Protein AF-0000000080637220 (afdb_homodimer)

Foldseek 3Di:
DCPPPDPPPLVVVLVVVLVCDQVVVADAFDADDALVVVCVVVVHDSVSPVVNVVVCVVLQQWDADPPPHIHGHVCNNVSSVVVVVVCCVPPVVVVVVVVCVVVVHDPVNVVVVVVVVVVVVVVD/DCPPPDPPPLVVVLVVVLVCDQVVVADAFDADDALVVVCVVVVHDSVSPVVNVVVCVVLQQWDADPPPHIHGHVCNNVSSVVVVVVCCVPPVVVVVVVVCVVVVHDPVNVVVVVVVVVVVVVVD

pLDDT: mean 91.41, std 11.67, range [40.06, 98.75]

Radius of gyration: 22.2 Å; Cα contacts (8 Å, |Δi|>4): 231; chains: 2; bounding box: 42×64×51 Å

Secondary structure (DSSP, 8-state):
---S----HHHHHHHHHHHHHHHTSS-TT-B---HHHHHHHHT--HHHHHHHHHHHHHTTSEEEETTTEEEEPTTHHHHHHHHHHHHIIIIIHHHHHHHHHHHT--HHHHHHHHHHHHHHHHH-/---S----HHHHHHHHHHHHHHHTSS-TT-B---HHHHHHHHT--HHHHHHHHHHHHHTTSEEEETTTEEEEPTTHHHHHHHHHHHHIIIIIHHHHHHHHHHHT--HHHHHHHHHHHHHHHHH-

Solvent-accessible surface area (backbone atoms only — not comparable to full-atom values): 13537 Å² total; per-residue (Å²): 105,82,62,74,81,67,74,56,64,36,56,53,52,42,49,53,50,46,50,30,35,67,74,52,78,44,41,68,68,34,76,52,74,48,49,64,56,45,13,61,69,52,70,48,58,46,67,43,39,46,50,23,52,50,54,35,35,77,65,46,36,29,43,75,42,88,98,78,46,39,26,30,22,81,66,20,54,61,46,46,45,50,52,52,45,50,44,38,62,71,48,51,46,54,51,51,51,51,49,26,58,74,64,70,52,52,71,68,55,52,53,54,50,50,52,53,50,53,54,56,58,69,70,102,105,81,62,75,82,67,74,58,64,37,56,52,51,42,49,53,51,46,49,32,35,68,74,52,79,44,40,68,69,33,76,51,74,48,50,64,57,46,13,61,70,51,70,47,59,46,67,44,38,46,53,24,51,49,54,36,36,76,66,46,36,28,43,76,42,88,100,78,44,40,26,30,21,79,66,18,54,60,46,45,46,50,53,52,45,50,44,39,61,70,49,51,45,53,52,51,49,51,50,28,59,77,63,71,53,52,71,69,56,53,53,55,51,48,54,54,50,54,56,56,58,69,69,101

InterPro domains:
  IPR000524 Transcription regulator HTH, GntR [PF00392] (10-72)
  IPR000524 Transcription regulator HTH, GntR [PS50949] (7-75)
  IPR000524 Transcription regulator HTH, GntR [SM00345] (13-72)
  IPR000524 Transcription regulator HTH, GntR [cd07377] (8-73)
  IPR036388 Winged helix-like DNA-binding domain superfamily [G3DSA:1.10.10.10] (1-73)
  IPR036390 Winged helix DNA-binding domain superfamily [SSF46785] (2-76)

Organism: Winmispira thermophila (strain ATCC 700085 / DSM 6578 / Z-1203) (NCBI:txid869211)

Sequence (248 aa):
MEFKETRPIYLQIADHIFEKIVSGSFKEGERIPSVRDLAEEMEVNPNTVLKTYGYLERHGVIHKQRGTGFYVSEGAKEKVKELQRERFFKEVLPEVFLMMDTLGITADDLIHYYTTWKEESHETMEFKETRPIYLQIADHIFEKIVSGSFKEGERIPSVRDLAEEMEVNPNTVLKTYGYLERHGVIHKQRGTGFYVSEGAKEKVKELQRERFFKEVLPEVFLMMDTLGITADDLIHYYTTWKEESHET

Nearest PDB structures (foldseek):
  3tqn-assembly2_B  TM=7.851E-01  e=1.444E-09  Coxiella burnetii
  2ek5-assembly4_C  TM=7.566E-01  e=4.130E-09  Corynebacterium glutamicum ATCC 13032
  2ek5-assembly4_C-3  TM=7.566E-01  e=4.130E-09  Corynebacterium glutamicum ATCC 13032
  2du9-assembly1_A  TM=7.418E-01  e=1.752E-08  Corynebacterium glutamicum ATCC 13032
  2ek5-assembly1_B  TM=7.070E-01  e=4.990E-07  Corynebacterium glutamicum ATCC 13032

Structure (mmCIF, N/CA/C/O backbone):
data_AF-0000000080637220-model_v1
#
loop_
_entity.id
_entity.type
_entity.pdbx_description
1 polymer 'Transcriptional regulator, GntR family'
#
loop_
_atom_site.group_PDB
_atom_site.id
_atom_site.type_symbol
_atom_site.label_atom_id
_atom_site.label_alt_id
_atom_site.label_comp_id
_atom_site.label_asym_id
_atom_site.label_entity_id
_atom_site.label_seq_id
_atom_site.pdbx_PDB_ins_code
_atom_site.Cartn_x
_atom_site.Cartn_y
_atom_site.Cartn_z
_atom_site.occupancy
_atom_site.B_iso_or_equiv
_atom_site.auth_seq_id
_atom_site.auth_comp_id
_atom_site.auth_asym_id
_atom_site.auth_atom_id
_atom_site.pdbx_PDB_model_num
ATOM 1 N N . MET A 1 1 ? -11.492 -6.172 -13.484 1 41 1 MET A N 1
ATOM 2 C CA . MET A 1 1 ? -10.508 -6.309 -12.414 1 41 1 MET A CA 1
ATOM 3 C C . MET A 1 1 ? -10.391 -5.016 -11.609 1 41 1 MET A C 1
ATOM 5 O O . MET A 1 1 ? -10.211 -3.939 -12.18 1 41 1 MET A O 1
ATOM 9 N N . GLU A 1 2 ? -11.125 -4.93 -10.68 1 50.72 2 GLU A N 1
ATOM 10 C CA . GLU A 1 2 ? -10.969 -3.736 -9.852 1 50.72 2 GLU A CA 1
ATOM 11 C C . GLU A 1 2 ? -9.602 -3.709 -9.18 1 50.72 2 GLU A C 1
ATOM 13 O O . GLU A 1 2 ? -9.312 -4.535 -8.305 1 50.72 2 GLU A O 1
ATOM 18 N N . PHE A 1 3 ? -8.469 -3.461 -9.914 1 52 3 PHE A N 1
ATOM 19 C CA . PHE A 1 3 ? -7.16 -3.215 -9.312 1 52 3 PHE A CA 1
ATOM 20 C C . PHE A 1 3 ? -7.312 -2.613 -7.922 1 52 3 PHE A C 1
ATOM 22 O O . PHE A 1 3 ? -8.344 -2.008 -7.609 1 52 3 PHE A O 1
ATOM 29 N N . LYS A 1 4 ? -6.68 -3.207 -6.965 1 53.06 4 LYS A N 1
ATOM 30 C CA . LYS A 1 4 ? -6.781 -2.82 -5.562 1 53.06 4 LYS A CA 1
ATOM 31 C C . LYS A 1 4 ? -7.398 -1.432 -5.418 1 53.06 4 LYS A C 1
ATOM 33 O O . LYS A 1 4 ? -7.078 -0.523 -6.188 1 53.06 4 LYS A O 1
ATOM 38 N N . GLU A 1 5 ? -8.602 -1.515 -4.863 1 58.66 5 GLU A N 1
ATOM 39 C CA . GLU A 1 5 ? -9.414 -0.347 -4.543 1 58.66 5 GLU A CA 1
ATOM 40 C C . GLU A 1 5 ? -8.539 0.847 -4.164 1 58.66 5 GLU A C 1
ATOM 42 O O . GLU A 1 5 ? -7.762 0.777 -3.215 1 58.66 5 GLU A O 1
ATOM 47 N N . THR A 1 6 ? -8.312 1.557 -5.152 1 69.31 6 THR A N 1
ATOM 48 C CA . THR A 1 6 ? -7.547 2.797 -5.074 1 69.31 6 THR A CA 1
ATOM 49 C C . THR A 1 6 ? -8.133 3.73 -4.023 1 69.31 6 THR A C 1
ATOM 51 O O . THR A 1 6 ? -9.344 3.707 -3.771 1 69.31 6 THR A O 1
ATOM 54 N N . ARG A 1 7 ? -7.426 4.016 -2.949 1 79.94 7 ARG A N 1
ATOM 55 C CA . ARG A 1 7 ? -7.82 5.02 -1.969 1 79.94 7 ARG A CA 1
ATOM 56 C C . ARG A 1 7 ? -8.648 6.125 -2.619 1 79.94 7 ARG A C 1
ATOM 58 O O . ARG A 1 7 ? -8.297 6.621 -3.693 1 79.94 7 ARG A O 1
ATOM 65 N N . PRO A 1 8 ? -9.867 6.434 -2.027 1 89.25 8 PRO A N 1
ATOM 66 C CA . PRO A 1 8 ? -10.656 7.535 -2.584 1 89.25 8 PRO A CA 1
ATOM 67 C C . PRO A 1 8 ? -9.812 8.773 -2.891 1 89.25 8 PRO A C 1
ATOM 69 O O . PRO A 1 8 ? -8.891 9.094 -2.139 1 89.25 8 PRO A O 1
ATOM 72 N N . ILE A 1 9 ? -10.164 9.398 -3.852 1 91.38 9 ILE A N 1
ATOM 73 C CA . ILE A 1 9 ? -9.367 10.508 -4.363 1 91.38 9 ILE A CA 1
ATOM 74 C C . ILE A 1 9 ? -9.258 11.602 -3.305 1 91.38 9 ILE A C 1
ATOM 76 O O . ILE A 1 9 ? -8.195 12.195 -3.121 1 91.38 9 ILE A O 1
ATOM 80 N N . TYR A 1 10 ? -10.344 11.906 -2.568 1 95.81 10 TYR A N 1
ATOM 81 C CA . TYR A 1 10 ? -10.305 12.992 -1.595 1 95.81 10 TYR A CA 1
ATOM 82 C C . TYR A 1 10 ? -9.32 12.688 -0.475 1 95.81 10 TYR A C 1
ATOM 84 O O . TYR A 1 10 ? -8.688 13.594 0.069 1 95.81 10 TYR A O 1
ATOM 92 N N . LEU A 1 11 ? -9.141 11.453 -0.2 1 94.62 11 LEU A N 1
ATOM 93 C CA . LEU A 1 11 ? -8.172 11.07 0.826 1 94.62 11 LEU A CA 1
ATOM 94 C C . LEU A 1 11 ? -6.75 11.148 0.288 1 94.62 11 LEU A C 1
ATOM 96 O O . LEU A 1 11 ? -5.816 11.445 1.036 1 94.62 11 LEU A O 1
ATOM 100 N N . GLN A 1 12 ? -6.613 10.859 -0.925 1 92.88 12 GLN A N 1
ATOM 101 C CA . GLN A 1 12 ? -5.305 11.039 -1.549 1 92.88 12 GLN A CA 1
ATOM 102 C C . GLN A 1 12 ? -4.883 12.5 -1.53 1 92.88 12 GLN A C 1
ATOM 104 O O . GLN A 1 12 ? -3.719 12.812 -1.274 1 92.88 12 GLN A O 1
ATOM 109 N N . ILE A 1 13 ? -5.824 13.289 -1.794 1 95.25 13 ILE A N 1
ATOM 110 C CA . ILE A 1 13 ? -5.555 14.719 -1.723 1 95.25 13 ILE A CA 1
ATOM 111 C C . ILE A 1 13 ? -5.207 15.109 -0.288 1 95.25 13 ILE A C 1
ATOM 113 O O . ILE A 1 13 ? -4.285 15.891 -0.057 1 95.25 13 ILE A O 1
ATOM 117 N N . ALA A 1 14 ? -5.969 14.547 0.605 1 96.75 14 ALA A N 1
ATOM 118 C CA . ALA A 1 14 ? -5.668 14.805 2.012 1 96.75 14 ALA A CA 1
ATOM 119 C C . ALA A 1 14 ? -4.238 14.398 2.354 1 96.75 14 ALA A C 1
ATOM 121 O O . ALA A 1 14 ? -3.523 15.125 3.039 1 96.75 14 ALA A O 1
ATOM 122 N N . ASP A 1 15 ? -3.826 13.312 1.855 1 94 15 ASP A N 1
ATOM 123 C CA . ASP A 1 15 ? -2.465 12.836 2.088 1 94 15 ASP A CA 1
ATOM 124 C C . ASP A 1 15 ? -1.437 13.828 1.544 1 94 15 ASP A C 1
ATOM 126 O O . ASP A 1 15 ? -0.402 14.062 2.172 1 94 15 ASP A O 1
ATOM 130 N N . HIS A 1 16 ? -1.716 14.305 0.418 1 93.5 16 HIS A N 1
ATOM 131 C CA . HIS A 1 16 ? -0.838 15.289 -0.199 1 93.5 16 HIS A CA 1
ATOM 132 C C . HIS A 1 16 ? -0.698 16.531 0.68 1 93.5 16 HIS A C 1
ATOM 134 O O . HIS A 1 16 ? 0.411 17.031 0.883 1 93.5 16 HIS A O 1
ATOM 140 N N . ILE A 1 17 ? -1.761 16.938 1.207 1 96.69 17 ILE A N 1
ATOM 141 C CA . ILE A 1 17 ? -1.754 18.109 2.08 1 96.69 17 ILE A CA 1
ATOM 142 C C . ILE A 1 17 ? -1.021 17.781 3.379 1 96.69 17 ILE A C 1
ATOM 144 O O . ILE A 1 17 ? -0.252 18.594 3.891 1 96.69 17 ILE A O 1
ATOM 148 N N . PHE A 1 18 ? -1.244 16.562 3.881 1 96.31 18 PHE A N 1
ATOM 149 C CA . PHE A 1 18 ? -0.506 16.109 5.055 1 96.31 18 PHE A CA 1
ATOM 150 C C . PHE A 1 18 ? 0.997 16.219 4.828 1 96.31 18 PHE A C 1
ATOM 152 O O . PHE A 1 18 ? 1.722 16.734 5.68 1 96.31 18 PHE A O 1
ATOM 159 N N . GLU A 1 19 ? 1.451 15.805 3.707 1 93.06 19 GLU A N 1
ATOM 160 C CA . GLU A 1 19 ? 2.873 15.836 3.377 1 93.06 19 GLU A CA 1
ATOM 161 C C . GLU A 1 19 ? 3.4 17.266 3.357 1 93.06 19 GLU A C 1
ATOM 163 O O . GLU A 1 19 ? 4.508 17.531 3.836 1 93.06 19 GLU A O 1
ATOM 168 N N . LYS A 1 20 ? 2.631 18.125 2.832 1 95.75 20 LYS A N 1
ATOM 169 C CA . LYS A 1 20 ? 3.039 19.516 2.754 1 95.75 20 LYS A CA 1
ATOM 170 C C . LYS A 1 20 ? 3.133 20.141 4.145 1 95.75 20 LYS A C 1
ATOM 172 O O . LYS A 1 20 ? 4.02 20.969 4.402 1 95.75 20 LYS A O 1
ATOM 177 N N . ILE A 1 21 ? 2.24 19.734 4.996 1 97.06 21 ILE A N 1
ATOM 178 C CA . ILE A 1 21 ? 2.24 20.281 6.352 1 97.06 21 ILE A CA 1
ATOM 179 C C . ILE A 1 21 ? 3.424 19.703 7.133 1 97.06 21 ILE A C 1
ATOM 181 O O . ILE A 1 21 ? 4.164 20.453 7.781 1 97.06 21 ILE A O 1
ATOM 185 N N . VAL A 1 22 ? 3.689 18.453 6.965 1 93.56 22 VAL A N 1
ATOM 186 C CA . VAL A 1 22 ? 4.75 17.781 7.707 1 93.56 22 VAL A CA 1
ATOM 187 C C . VAL A 1 22 ? 6.113 18.25 7.207 1 93.56 22 VAL A C 1
ATOM 189 O O . VAL A 1 22 ? 7.043 18.438 7.996 1 93.56 22 VAL A O 1
ATOM 192 N N . SER A 1 23 ? 6.25 18.484 5.949 1 92.12 23 SER A N 1
ATOM 193 C CA . SER A 1 23 ? 7.512 18.922 5.355 1 92.12 23 SER A CA 1
ATOM 194 C C . SER A 1 23 ? 7.793 20.391 5.648 1 92.12 23 SER A C 1
ATOM 196 O O . SER A 1 23 ? 8.914 20.859 5.465 1 92.12 23 SER A O 1
ATOM 198 N N . GLY A 1 24 ? 6.688 21.141 5.965 1 94.25 24 GLY A N 1
ATOM 199 C CA . GLY A 1 24 ? 6.836 22.547 6.25 1 94.25 24 GLY A CA 1
ATOM 200 C C . GLY A 1 24 ? 6.539 23.438 5.055 1 94.25 24 GLY A C 1
ATOM 201 O O . GLY A 1 24 ? 6.652 24.656 5.141 1 94.25 24 GLY A O 1
ATOM 202 N N . SER A 1 25 ? 6.152 22.875 3.926 1 95.75 25 SER A N 1
ATOM 203 C CA . SER A 1 25 ? 5.742 23.656 2.764 1 95.75 25 SER A CA 1
ATOM 204 C C . SER A 1 25 ? 4.48 24.453 3.057 1 95.75 25 SER A C 1
ATOM 206 O O . SER A 1 25 ? 4.312 25.562 2.545 1 95.75 25 SER A O 1
ATOM 208 N N . PHE A 1 26 ? 3.543 23.875 3.758 1 97.12 26 PHE A N 1
ATOM 209 C CA . PHE A 1 26 ? 2.4 24.547 4.355 1 97.12 26 PHE A CA 1
ATOM 210 C C . PHE A 1 26 ? 2.625 24.781 5.848 1 97.12 26 PHE A C 1
ATOM 212 O O . PHE A 1 26 ? 2.584 23.828 6.633 1 97.12 26 PHE A O 1
ATOM 219 N N . LYS A 1 27 ? 2.805 25.969 6.242 1 97.69 27 LYS A N 1
ATOM 220 C CA . LYS A 1 27 ? 3.107 26.281 7.637 1 97.69 27 LYS A CA 1
ATOM 221 C C . LYS A 1 27 ? 1.833 26.562 8.43 1 97.69 27 LYS A C 1
ATOM 223 O O . LYS A 1 27 ? 0.853 27.062 7.875 1 97.69 27 LYS A O 1
ATOM 228 N N . GLU A 1 28 ? 1.941 26.219 9.672 1 97.94 28 GLU A N 1
ATOM 229 C CA . GLU A 1 28 ? 0.82 26.562 10.539 1 97.94 28 GLU A CA 1
ATOM 230 C C . GLU A 1 28 ? 0.51 28.062 10.469 1 97.94 28 GLU A C 1
ATOM 232 O O . GLU A 1 28 ? 1.423 28.891 10.43 1 97.94 28 GLU A O 1
ATOM 237 N N . GLY A 1 29 ? -0.732 28.344 10.359 1 97.19 29 GLY A N 1
ATOM 238 C CA . GLY A 1 29 ? -1.167 29.734 10.297 1 97.19 29 GLY A CA 1
ATOM 239 C C . GLY A 1 29 ? -1.159 30.297 8.891 1 97.19 29 GLY A C 1
ATOM 240 O O . GLY A 1 29 ? -1.642 31.406 8.656 1 97.19 29 GLY A O 1
ATOM 241 N N . GLU A 1 30 ? -0.671 29.594 7.941 1 97.19 30 GLU A N 1
ATOM 242 C CA . GLU A 1 30 ? -0.558 30.078 6.566 1 97.19 30 GLU A CA 1
ATOM 243 C C . GLU A 1 30 ? -1.796 29.719 5.75 1 97.19 30 GLU A C 1
ATOM 245 O O . GLU A 1 30 ? -2.404 28.656 5.969 1 97.19 30 GLU A O 1
ATOM 250 N N . ARG A 1 31 ? -2.023 30.609 4.836 1 97.69 31 ARG A N 1
ATOM 251 C CA . ARG A 1 31 ? -3.141 30.375 3.926 1 97.69 31 ARG A CA 1
ATOM 252 C C . ARG A 1 31 ? -2.805 29.297 2.906 1 97.69 31 ARG A C 1
ATOM 254 O O . ARG A 1 31 ? -1.681 29.234 2.402 1 97.69 31 ARG A O 1
ATOM 261 N N . ILE A 1 32 ? -3.779 28.438 2.598 1 98 32 ILE A N 1
ATOM 262 C CA . ILE A 1 32 ? -3.59 27.391 1.592 1 98 32 ILE A CA 1
ATOM 263 C C . ILE A 1 32 ? -4.461 27.688 0.374 1 98 32 ILE A C 1
ATOM 265 O O . ILE A 1 32 ? -5.348 28.547 0.429 1 98 32 ILE A O 1
ATOM 269 N N . PRO A 1 33 ? -4.238 27.016 -0.731 1 97.75 33 PRO A N 1
ATOM 270 C CA . PRO A 1 33 ? -5.023 27.281 -1.939 1 97.75 33 PRO A CA 1
ATOM 271 C C . PRO A 1 33 ? -6.523 27.141 -1.711 1 97.75 33 PRO A C 1
ATOM 273 O O . PRO A 1 33 ? -6.953 26.328 -0.891 1 97.75 33 PRO A O 1
ATOM 276 N N . SER A 1 34 ? -7.254 27.906 -2.406 1 97.31 34 SER A N 1
ATOM 277 C CA . SER A 1 34 ? -8.703 27.766 -2.379 1 97.31 34 SER A CA 1
ATOM 278 C C . SER A 1 34 ? -9.133 26.422 -2.971 1 97.31 34 SER A C 1
ATOM 280 O O . SER A 1 34 ? -8.344 25.75 -3.645 1 97.31 34 SER A O 1
ATOM 282 N N . VAL A 1 35 ? -10.352 26 -2.746 1 97.38 35 VAL A N 1
ATOM 283 C CA . VAL A 1 35 ? -10.906 24.781 -3.305 1 97.38 35 VAL A CA 1
ATOM 284 C C . VAL A 1 35 ? -10.781 24.797 -4.828 1 97.38 35 VAL A C 1
ATOM 286 O O . VAL A 1 35 ? -10.32 23.812 -5.43 1 97.38 35 VAL A O 1
ATOM 289 N N . ARG A 1 36 ? -11.07 25.969 -5.426 1 96.81 36 ARG A N 1
ATOM 290 C CA . ARG A 1 36 ? -11.031 26.094 -6.875 1 96.81 36 ARG A CA 1
ATOM 291 C C . ARG A 1 36 ? -9.602 26 -7.398 1 96.81 36 ARG A C 1
ATOM 293 O O . ARG A 1 36 ? -9.336 25.281 -8.367 1 96.81 36 ARG A O 1
ATOM 300 N N . ASP A 1 37 ? -8.703 26.672 -6.789 1 97.62 37 ASP A N 1
ATOM 301 C CA . ASP A 1 37 ? -7.309 26.688 -7.223 1 97.62 37 ASP A CA 1
ATOM 302 C C . ASP A 1 37 ? -6.695 25.281 -7.137 1 97.62 37 ASP A C 1
ATOM 304 O O . ASP A 1 37 ? -6.012 24.844 -8.062 1 97.62 37 ASP A O 1
ATOM 308 N N . LEU A 1 38 ? -6.98 24.578 -6.047 1 97.25 38 LEU A N 1
ATOM 309 C CA . LEU A 1 38 ? -6.414 23.25 -5.867 1 97.25 38 LEU A CA 1
ATOM 310 C C . LEU A 1 38 ? -7.027 22.266 -6.859 1 97.25 38 LEU A C 1
ATOM 312 O O . LEU A 1 38 ? -6.328 21.406 -7.402 1 97.25 38 LEU A O 1
ATOM 316 N N . ALA A 1 39 ? -8.273 22.375 -7.07 1 97.5 39 ALA A N 1
ATOM 317 C CA . ALA A 1 39 ? -8.945 21.516 -8.047 1 97.5 39 ALA A CA 1
ATOM 318 C C . ALA A 1 39 ? -8.312 21.672 -9.43 1 97.5 39 ALA A C 1
ATOM 320 O O . ALA A 1 39 ? -8.078 20.672 -10.125 1 97.5 39 ALA A O 1
ATOM 321 N N . GLU A 1 40 ? -8.047 22.906 -9.781 1 96.75 40 GLU A N 1
ATOM 322 C CA . GLU A 1 40 ? -7.41 23.188 -11.062 1 96.75 40 GLU A CA 1
ATOM 323 C C . GLU A 1 40 ? -5.992 22.625 -11.109 1 96.75 40 GLU A C 1
ATOM 325 O O . GLU A 1 40 ? -5.609 21.969 -12.086 1 96.75 40 GLU A O 1
ATOM 330 N N . GLU A 1 41 ? -5.324 22.812 -10.109 1 94.56 41 GLU A N 1
ATOM 331 C CA . GLU A 1 41 ? -3.939 22.359 -10.031 1 94.56 41 GLU A CA 1
ATOM 332 C C . GLU A 1 41 ? -3.859 20.844 -10.148 1 94.56 41 GLU A C 1
ATOM 334 O O . GLU A 1 41 ? -2.963 20.312 -10.812 1 94.56 41 GLU A O 1
ATOM 339 N N . MET A 1 42 ? -4.848 20.172 -9.531 1 93.75 42 MET A N 1
ATOM 340 C CA . MET A 1 42 ? -4.797 18.719 -9.461 1 93.75 42 MET A CA 1
ATOM 341 C C . MET A 1 42 ? -5.66 18.094 -10.555 1 93.75 42 MET A C 1
ATOM 343 O O . MET A 1 42 ? -5.719 16.875 -10.672 1 93.75 42 MET A O 1
ATOM 347 N N . GLU A 1 43 ? -6.32 18.938 -11.211 1 95.06 43 GLU A N 1
ATOM 348 C CA . GLU A 1 43 ? -7.211 18.484 -12.281 1 95.06 43 GLU A CA 1
ATOM 349 C C . GLU A 1 43 ? -8.258 17.5 -11.75 1 95.06 43 GLU A C 1
ATOM 351 O O . GLU A 1 43 ? -8.43 16.422 -12.305 1 95.06 43 GLU A O 1
ATOM 356 N N . VAL A 1 44 ? -8.953 17.953 -10.719 1 95.62 44 VAL A N 1
ATOM 357 C CA . VAL A 1 44 ? -10.008 17.156 -10.094 1 95.62 44 VAL A CA 1
ATOM 358 C C . VAL A 1 44 ? -11.266 18.016 -9.922 1 95.62 44 VAL A C 1
ATOM 360 O O . VAL A 1 44 ? -11.195 19.25 -9.984 1 95.62 44 VAL A O 1
ATOM 363 N N . ASN A 1 45 ? -12.336 17.344 -9.688 1 96.75 45 ASN A N 1
ATOM 364 C CA . ASN A 1 45 ? -13.609 18.016 -9.43 1 96.75 45 ASN A CA 1
ATOM 365 C C . ASN A 1 45 ? -13.555 18.844 -8.148 1 96.75 45 ASN A C 1
ATOM 367 O O . ASN A 1 45 ? -13.141 18.344 -7.102 1 96.75 45 ASN A O 1
ATOM 371 N N . PRO A 1 46 ? -13.961 20.078 -8.242 1 97.75 46 PRO A N 1
ATOM 372 C CA . PRO A 1 46 ? -13.945 20.922 -7.043 1 97.75 46 PRO A CA 1
ATOM 373 C C . PRO A 1 46 ? -14.703 20.297 -5.879 1 97.75 46 PRO A C 1
ATOM 375 O O . PRO A 1 46 ? -14.344 20.516 -4.719 1 97.75 46 PRO A O 1
ATOM 378 N N . ASN A 1 47 ? -15.672 19.516 -6.164 1 98.19 47 ASN A N 1
ATOM 379 C CA . ASN A 1 47 ? -16.438 18.859 -5.102 1 98.19 47 ASN A CA 1
ATOM 380 C C . ASN A 1 47 ? -15.578 17.859 -4.336 1 98.19 47 ASN A C 1
ATOM 382 O O . ASN A 1 47 ? -15.789 17.641 -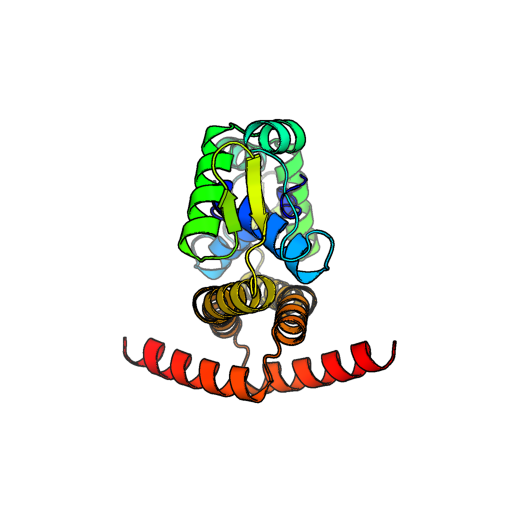3.141 1 98.19 47 ASN A O 1
ATOM 386 N N . THR A 1 48 ? -14.672 17.25 -4.973 1 97.81 48 THR A N 1
ATOM 387 C CA . THR A 1 48 ? -13.734 16.328 -4.344 1 97.81 48 THR A CA 1
ATOM 388 C C . THR A 1 48 ? -12.797 17.062 -3.398 1 97.81 48 THR A C 1
ATOM 390 O O . THR A 1 48 ? -12.523 16.594 -2.291 1 97.81 48 THR A O 1
ATOM 393 N N . VAL A 1 49 ? -12.391 18.203 -3.871 1 97.94 49 VAL A N 1
ATOM 394 C CA . VAL A 1 49 ? -11.516 19.016 -3.029 1 97.94 49 VAL A CA 1
ATOM 395 C C . VAL A 1 49 ? -12.297 19.516 -1.816 1 97.94 49 VAL A C 1
ATOM 397 O O . VAL A 1 49 ? -11.766 19.547 -0.702 1 97.94 49 VAL A O 1
ATOM 400 N N . LEU A 1 50 ? -13.531 19.906 -2.074 1 98.19 50 LEU A N 1
ATOM 401 C CA . LEU A 1 50 ? -14.367 20.359 -0.969 1 98.19 50 LEU A CA 1
ATOM 402 C C . LEU A 1 50 ? -14.508 19.266 0.091 1 98.19 50 LEU A C 1
ATOM 404 O O . LEU A 1 50 ? -14.43 19.547 1.289 1 98.19 50 LEU A O 1
ATOM 408 N N . LYS A 1 51 ? -14.703 18.062 -0.354 1 98.44 51 LYS A N 1
ATOM 409 C CA . LYS A 1 51 ? -14.75 16.922 0.559 1 98.44 51 LYS A CA 1
ATOM 410 C C . LYS A 1 51 ? -13.438 16.797 1.331 1 98.44 51 LYS A C 1
ATOM 412 O O . LYS A 1 51 ? -13.445 16.516 2.531 1 98.44 51 LYS A O 1
ATOM 417 N N . THR A 1 52 ? -12.383 17 0.666 1 98.5 52 THR A N 1
ATOM 418 C CA . THR A 1 52 ? -11.07 16.938 1.29 1 98.5 52 THR A CA 1
ATOM 419 C C . THR A 1 52 ? -10.938 18 2.379 1 98.5 52 THR A C 1
ATOM 421 O O . THR A 1 52 ? -10.531 17.688 3.502 1 98.5 52 THR A O 1
ATOM 424 N N . TYR A 1 53 ? -11.234 19.188 2.012 1 98.5 53 TYR A N 1
ATOM 425 C CA . TYR A 1 53 ? -11.117 20.281 2.963 1 98.5 53 TYR A CA 1
ATOM 426 C C . TYR A 1 53 ? -12.039 20.078 4.156 1 98.5 53 TYR A C 1
ATOM 428 O O . TYR A 1 53 ? -11.688 20.422 5.289 1 98.5 53 TYR A O 1
ATOM 436 N N . GLY A 1 54 ? -13.242 19.516 3.861 1 98.5 54 GLY A N 1
ATOM 437 C CA . GLY A 1 54 ? -14.117 19.156 4.965 1 98.5 54 GLY A CA 1
ATOM 438 C C . GLY A 1 54 ? -13.508 18.141 5.906 1 98.5 54 GLY A C 1
ATOM 439 O O . GLY A 1 54 ? -13.609 18.281 7.129 1 98.5 54 GLY A O 1
ATOM 440 N N . TYR A 1 55 ? -12.906 17.141 5.379 1 98.38 55 TYR A N 1
ATOM 441 C CA . TYR A 1 55 ? -12.211 16.109 6.148 1 98.38 55 TYR A CA 1
ATOM 442 C C . TYR A 1 55 ? -11.109 16.719 7.008 1 98.38 55 TYR A C 1
ATOM 444 O O . TYR A 1 55 ? -11.016 16.438 8.203 1 98.38 55 TYR A O 1
ATOM 452 N N . LEU A 1 56 ? -10.328 17.562 6.441 1 98.56 56 LEU A N 1
ATOM 453 C CA . LEU A 1 56 ? -9.211 18.203 7.137 1 98.56 56 LEU A CA 1
ATOM 454 C C . LEU A 1 56 ? -9.727 19.125 8.25 1 98.56 56 LEU A C 1
ATOM 456 O O . LEU A 1 56 ? -9.148 19.172 9.336 1 98.56 56 LEU A O 1
ATOM 460 N N . GLU A 1 57 ? -10.781 19.828 7.941 1 98.38 57 GLU A N 1
ATOM 461 C CA . GLU A 1 57 ? -11.367 20.734 8.93 1 98.38 57 GLU A CA 1
ATOM 462 C C . GLU A 1 57 ? -11.938 19.969 10.117 1 98.38 57 GLU A C 1
ATOM 464 O O . GLU A 1 57 ? -11.734 20.359 11.266 1 98.38 57 GLU A O 1
ATOM 469 N N . ARG A 1 58 ? -12.602 18.875 9.867 1 98 58 ARG A N 1
ATOM 470 C CA . ARG A 1 58 ? -13.188 18.047 10.914 1 98 58 ARG A CA 1
ATOM 471 C C . ARG A 1 58 ? -12.125 17.547 11.875 1 98 58 ARG A C 1
ATOM 473 O O . ARG A 1 58 ? -12.383 17.375 13.07 1 98 58 ARG A O 1
ATOM 480 N N . HIS A 1 59 ? -10.938 17.422 11.359 1 98 59 HIS A N 1
ATOM 481 C CA . HIS A 1 59 ? -9.867 16.891 12.18 1 98 59 HIS A CA 1
ATOM 482 C C . HIS A 1 59 ? -8.969 18 12.727 1 98 59 HIS A C 1
ATOM 484 O O . HIS A 1 59 ? -7.926 17.719 13.32 1 98 59 HIS A O 1
ATOM 490 N N . GLY A 1 60 ? -9.352 19.203 12.383 1 98.25 60 GLY A N 1
ATOM 491 C CA . GLY A 1 60 ? -8.688 20.359 12.969 1 98.25 60 GLY A CA 1
ATOM 492 C C . GLY A 1 60 ? -7.359 20.672 12.305 1 98.25 60 GLY A C 1
ATOM 493 O O . GLY A 1 60 ? -6.535 21.406 12.867 1 98.25 60 GLY A O 1
ATOM 494 N N . VAL A 1 61 ? -7.129 20.141 11.141 1 98.69 61 VAL A N 1
ATOM 495 C CA . VAL A 1 61 ? -5.871 20.328 10.43 1 98.69 61 VAL A CA 1
ATOM 496 C C . VAL A 1 61 ? -5.867 21.703 9.758 1 98.69 61 VAL A C 1
ATOM 498 O O . VAL A 1 61 ? -4.844 22.391 9.75 1 98.69 61 VAL A O 1
ATOM 501 N N . ILE A 1 62 ? -7.062 22.078 9.266 1 98.69 62 ILE A N 1
ATOM 502 C CA . ILE A 1 62 ? -7.23 23.406 8.703 1 98.69 62 ILE A CA 1
ATOM 503 C C . ILE A 1 62 ? -8.484 24.062 9.281 1 98.69 62 ILE A C 1
ATOM 505 O O . ILE A 1 62 ? -9.281 23.406 9.945 1 98.69 62 ILE A O 1
ATOM 509 N N . HIS A 1 63 ? -8.602 25.328 9.055 1 98.44 63 HIS A N 1
ATOM 510 C CA . HIS A 1 63 ? -9.82 26.047 9.43 1 98.44 63 HIS A CA 1
ATOM 511 C C . HIS A 1 63 ? -10.156 27.125 8.414 1 98.44 63 HIS A C 1
ATOM 513 O O . HIS A 1 63 ? -9.266 27.656 7.75 1 98.44 63 HIS A O 1
ATOM 519 N N . LYS A 1 64 ? -11.383 27.328 8.328 1 96.88 64 LYS A N 1
ATOM 520 C CA . LYS A 1 64 ? -11.867 28.359 7.41 1 96.88 64 LYS A CA 1
ATOM 521 C C . LYS A 1 64 ? -11.945 29.703 8.109 1 96.88 64 LYS A C 1
ATOM 523 O O . LYS A 1 64 ? -12.383 29.797 9.258 1 96.88 64 LYS A O 1
ATOM 528 N N . GLN A 1 65 ? -11.445 30.734 7.523 1 94.25 65 GLN A N 1
ATOM 529 C CA . GLN A 1 65 ? -11.656 32.094 7.957 1 94.25 65 GLN A CA 1
ATOM 530 C C . GLN A 1 65 ? -12.617 32.844 7.02 1 94.25 65 GLN A C 1
ATOM 532 O O . GLN A 1 65 ? -12.336 33 5.832 1 94.25 65 GLN A O 1
ATOM 537 N N . ARG A 1 66 ? -13.656 33.219 7.57 1 89.62 66 ARG A N 1
ATOM 538 C CA . ARG A 1 66 ? -14.742 33.812 6.785 1 89.62 66 ARG A CA 1
ATOM 539 C C . ARG A 1 66 ? -14.211 34.938 5.891 1 89.62 66 ARG A C 1
ATOM 541 O O . ARG A 1 66 ? -13.492 35.812 6.348 1 89.62 66 ARG A O 1
ATOM 548 N N . GLY A 1 67 ? -14.547 34.812 4.598 1 90.81 67 GLY A N 1
ATOM 549 C CA . GLY A 1 67 ? -14.25 35.844 3.617 1 90.81 67 GLY A CA 1
ATOM 550 C C . GLY A 1 67 ? -12.812 35.812 3.137 1 90.81 67 GLY A C 1
ATOM 551 O O . GLY A 1 67 ? -12.445 36.562 2.225 1 90.81 67 GLY A O 1
ATOM 552 N N . THR A 1 68 ? -11.891 34.969 3.75 1 92.25 68 THR A N 1
ATOM 553 C CA . THR A 1 68 ? -10.477 35.062 3.4 1 92.25 68 THR A CA 1
ATOM 554 C C . THR A 1 68 ? -9.969 33.719 2.895 1 92.25 68 THR A C 1
ATOM 556 O O . THR A 1 68 ? -8.992 33.656 2.154 1 92.25 68 THR A O 1
ATOM 559 N N . GLY A 1 69 ? -10.594 32.625 3.391 1 95.88 69 GLY A N 1
ATOM 560 C CA . GLY A 1 69 ? -10.18 31.328 2.848 1 95.88 69 GLY A CA 1
ATOM 561 C C . GLY A 1 69 ? -9.82 30.312 3.918 1 95.88 69 GLY A C 1
ATOM 562 O O . GLY A 1 69 ? -10.414 30.312 4.996 1 95.88 69 GLY A O 1
ATOM 563 N N . PHE A 1 70 ? -8.977 29.328 3.562 1 98.12 70 PHE A N 1
ATOM 564 C CA . PHE A 1 70 ? -8.578 28.266 4.461 1 98.12 70 PHE A CA 1
ATOM 565 C C . PHE A 1 70 ? -7.145 28.453 4.934 1 98.12 70 PHE A C 1
ATOM 567 O O . PHE A 1 70 ? -6.285 28.875 4.168 1 98.12 70 PHE A O 1
ATOM 574 N N . TYR A 1 71 ? -6.902 28.109 6.152 1 98.56 71 TYR A N 1
ATOM 575 C CA . TYR A 1 71 ? -5.594 28.25 6.777 1 98.56 71 TYR A CA 1
ATOM 576 C C . TYR A 1 71 ? -5.191 26.969 7.496 1 98.56 71 TYR A C 1
ATOM 578 O O . TYR A 1 71 ? -6.047 26.234 8.008 1 98.56 71 TYR A O 1
ATOM 586 N N . VAL A 1 72 ? -3.906 26.703 7.527 1 98.75 72 VAL A N 1
ATOM 587 C CA . VAL A 1 72 ? -3.414 25.594 8.344 1 98.75 72 VAL A CA 1
ATOM 588 C C . VAL A 1 72 ? -3.592 25.922 9.82 1 98.75 72 VAL A C 1
ATOM 590 O O . VAL A 1 72 ? -3.209 27.016 10.273 1 98.75 72 VAL A O 1
ATOM 593 N N . SER A 1 73 ? -4.184 25.031 10.578 1 98.56 73 SER A N 1
ATOM 594 C CA . SER A 1 73 ? -4.473 25.281 11.992 1 98.56 73 SER A CA 1
ATOM 595 C C . SER A 1 73 ? -3.203 25.234 12.836 1 98.56 73 SER A C 1
ATOM 597 O O . SER A 1 73 ? -2.236 24.562 12.469 1 98.56 73 SER A O 1
ATOM 599 N N . GLU A 1 74 ? -3.229 25.984 13.945 1 97.81 74 GLU A N 1
ATOM 600 C CA . GLU A 1 74 ? -2.178 25.812 14.945 1 97.81 74 GLU A CA 1
ATOM 601 C C . GLU A 1 74 ? -2.164 24.375 15.477 1 97.81 74 GLU A C 1
ATOM 603 O O . GLU A 1 74 ? -3.215 23.812 15.805 1 97.81 74 GLU A O 1
ATOM 608 N N . GLY A 1 75 ? -0.958 23.719 15.523 1 97.5 75 GLY A N 1
ATOM 609 C CA . GLY A 1 75 ? -0.845 22.344 16 1 97.5 75 GLY A CA 1
ATOM 610 C C . GLY A 1 75 ? -1.165 21.312 14.93 1 97.5 75 GLY A C 1
ATOM 611 O O . GLY A 1 75 ? -1.28 20.125 15.219 1 97.5 75 GLY A O 1
ATOM 612 N N . ALA A 1 76 ? -1.336 21.797 13.719 1 98.12 76 ALA A N 1
ATOM 613 C CA . ALA A 1 76 ? -1.743 20.938 12.617 1 98.12 76 ALA A CA 1
ATOM 614 C C . ALA A 1 76 ? -0.718 19.828 12.391 1 98.12 76 ALA A C 1
ATOM 616 O O . ALA A 1 76 ? -1.083 18.688 12.109 1 98.12 76 ALA A O 1
ATOM 617 N N . LYS A 1 77 ? 0.503 20.141 12.492 1 96.38 77 LYS A N 1
ATOM 618 C CA . LYS A 1 77 ? 1.55 19.156 12.25 1 96.38 77 LYS A CA 1
ATOM 619 C C . LYS A 1 77 ? 1.398 17.953 13.18 1 96.38 77 LYS A C 1
ATOM 621 O O . LYS A 1 77 ? 1.475 16.812 12.742 1 96.38 77 LYS A O 1
ATOM 626 N N . GLU A 1 78 ? 1.151 18.219 14.43 1 95.62 78 GLU A N 1
ATOM 627 C CA . GLU A 1 78 ? 0.967 17.141 15.406 1 95.62 78 GLU A CA 1
ATOM 628 C C . GLU A 1 78 ? -0.319 16.375 15.133 1 95.62 78 GLU A C 1
ATOM 630 O O . GLU A 1 78 ? -0.349 15.141 15.258 1 95.62 78 GLU A O 1
ATOM 635 N N . LYS A 1 79 ? -1.338 17.047 14.766 1 97.25 79 LYS A N 1
ATOM 636 C CA . LYS A 1 79 ? -2.607 16.406 14.445 1 97.25 79 LYS A CA 1
ATOM 637 C C . LYS A 1 79 ? -2.461 15.469 13.242 1 97.25 79 LYS A C 1
ATOM 639 O O . LYS A 1 79 ? -2.992 14.359 13.242 1 97.25 79 LYS A O 1
ATOM 644 N N . VAL A 1 80 ? -1.714 15.977 12.281 1 97.12 80 VAL A N 1
ATOM 645 C CA . VAL A 1 80 ? -1.477 15.172 11.086 1 97.12 80 VAL A CA 1
ATOM 646 C C . VAL A 1 80 ? -0.715 13.898 11.461 1 97.12 80 VAL A C 1
ATOM 648 O O . VAL A 1 80 ? -1.072 12.805 11.031 1 97.12 80 VAL A O 1
ATOM 651 N N . LYS A 1 81 ? 0.26 14 12.266 1 94.81 81 LYS A N 1
ATOM 652 C CA . LYS A 1 81 ? 1.035 12.836 12.695 1 94.81 81 LYS A CA 1
ATOM 653 C C . LYS A 1 81 ? 0.159 11.836 13.445 1 94.81 81 LYS A C 1
ATOM 655 O O . LYS A 1 81 ? 0.287 10.625 13.25 1 94.81 81 LYS A O 1
ATOM 660 N N . GLU A 1 82 ? -0.69 12.391 14.242 1 95.62 82 GLU A N 1
ATOM 661 C CA . GLU A 1 82 ? -1.6 11.531 14.992 1 95.62 82 GLU A CA 1
ATOM 662 C C . GLU A 1 82 ? -2.533 10.766 14.055 1 95.62 82 GLU A C 1
ATOM 664 O O . GLU A 1 82 ? -2.77 9.57 14.242 1 95.62 82 GLU A O 1
ATOM 669 N N . LEU A 1 83 ? -3.012 11.5 13.109 1 96.62 83 LEU A N 1
ATOM 670 C CA . LEU A 1 83 ? -3.904 10.867 12.148 1 96.62 83 LEU A CA 1
ATOM 671 C C . LEU A 1 83 ? -3.17 9.805 11.336 1 96.62 83 LEU A C 1
ATOM 673 O O . LEU A 1 83 ? -3.715 8.727 11.078 1 96.62 83 LEU A O 1
ATOM 677 N N . GLN A 1 84 ? -1.968 10.102 10.945 1 95.06 84 GLN A N 1
ATOM 678 C CA . GLN A 1 84 ? -1.164 9.148 10.188 1 95.06 84 GLN A CA 1
ATOM 679 C C . GLN A 1 84 ? -0.794 7.941 11.039 1 95.06 84 GLN A C 1
ATOM 681 O O . GLN A 1 84 ? -0.778 6.809 10.547 1 95.06 84 GLN A O 1
ATOM 686 N N . ARG A 1 85 ? -0.566 8.164 12.305 1 94.62 85 ARG A N 1
ATOM 687 C CA . ARG A 1 85 ? -0.273 7.074 13.227 1 94.62 85 ARG A CA 1
ATOM 688 C C . ARG A 1 85 ? -1.479 6.156 13.391 1 94.62 85 ARG A C 1
ATOM 690 O O . ARG A 1 85 ? -1.34 4.93 13.367 1 94.62 85 ARG A O 1
ATOM 697 N N . GLU A 1 86 ? -2.57 6.805 13.555 1 94.5 86 GLU A N 1
ATOM 698 C CA . GLU A 1 86 ? -3.795 6.02 13.695 1 94.5 86 GLU A CA 1
ATOM 699 C C . GLU A 1 86 ? -4.039 5.148 12.469 1 94.5 86 GLU A C 1
ATOM 701 O O . GLU A 1 86 ? -4.367 3.967 12.594 1 94.5 86 GLU A O 1
ATOM 706 N N . ARG A 1 87 ? -3.871 5.773 11.352 1 93.88 87 ARG A N 1
ATOM 707 C CA . ARG A 1 87 ? -4.055 5.023 10.109 1 93.88 87 ARG A CA 1
ATOM 708 C C . ARG A 1 87 ? -3.025 3.908 9.984 1 93.88 87 ARG A C 1
ATOM 710 O O . ARG A 1 87 ? -3.348 2.805 9.539 1 93.88 87 ARG A O 1
ATOM 717 N N . PHE A 1 88 ? -1.806 4.176 10.336 1 95.06 88 PHE A N 1
ATOM 718 C CA . PHE A 1 88 ? -0.727 3.195 10.289 1 95.06 88 PHE A CA 1
ATOM 719 C C . PHE A 1 88 ? -1.073 1.967 11.117 1 95.06 88 PHE A C 1
ATOM 721 O O . PHE A 1 88 ? -1.001 0.838 10.633 1 95.06 88 PHE A O 1
ATOM 728 N N . PHE A 1 89 ? -1.588 2.129 12.273 1 93.88 89 PHE A N 1
ATOM 729 C CA . PHE A 1 89 ? -1.855 1.028 13.188 1 93.88 89 PHE A CA 1
ATOM 730 C C . PHE A 1 89 ? -3.145 0.309 12.812 1 93.88 89 PHE A C 1
ATOM 732 O O . PHE A 1 89 ? -3.244 -0.912 12.945 1 93.88 89 PHE A O 1
ATOM 739 N N . LYS A 1 90 ? -4.086 1.003 12.297 1 93.69 90 LYS A N 1
ATOM 740 C CA . LYS A 1 90 ? -5.41 0.414 12.102 1 93.69 90 LYS A CA 1
ATOM 741 C C . LYS A 1 90 ? -5.535 -0.203 10.711 1 93.69 90 LYS A C 1
ATOM 743 O O . LYS A 1 90 ? -6.355 -1.099 10.5 1 93.69 90 LYS A O 1
ATOM 748 N N . GLU A 1 91 ? -4.727 0.317 9.828 1 93.5 91 GLU A N 1
ATOM 749 C CA . GLU A 1 91 ? -4.902 -0.125 8.453 1 93.5 91 GLU A CA 1
ATOM 750 C C . GLU A 1 91 ? -3.617 -0.738 7.898 1 93.5 91 GLU A C 1
ATOM 752 O O . GLU A 1 91 ? -3.609 -1.896 7.477 1 93.5 91 GLU A O 1
ATOM 757 N N . VAL A 1 92 ? -2.52 -0.043 8 1 93.75 92 VAL A N 1
ATOM 758 C CA . VAL A 1 92 ? -1.283 -0.449 7.34 1 93.75 92 VAL A CA 1
ATOM 759 C C . VAL A 1 92 ? -0.711 -1.687 8.031 1 93.75 92 VAL A C 1
ATOM 761 O O . VAL A 1 92 ? -0.455 -2.703 7.383 1 93.75 92 VAL A O 1
ATOM 764 N N . LEU A 1 93 ? -0.587 -1.654 9.328 1 93.81 93 LEU A N 1
ATOM 765 C CA . LEU A 1 93 ? 0.072 -2.736 10.047 1 93.81 93 LEU A CA 1
ATOM 766 C C . LEU A 1 93 ? -0.743 -4.023 9.969 1 93.81 93 LEU A C 1
ATOM 768 O O . LEU A 1 93 ? -0.189 -5.098 9.727 1 93.81 93 LEU A O 1
ATOM 772 N N . PRO A 1 94 ? -2.078 -3.93 10.148 1 93.81 94 PRO A N 1
ATOM 773 C CA . PRO A 1 94 ? -2.854 -5.164 10.016 1 93.81 9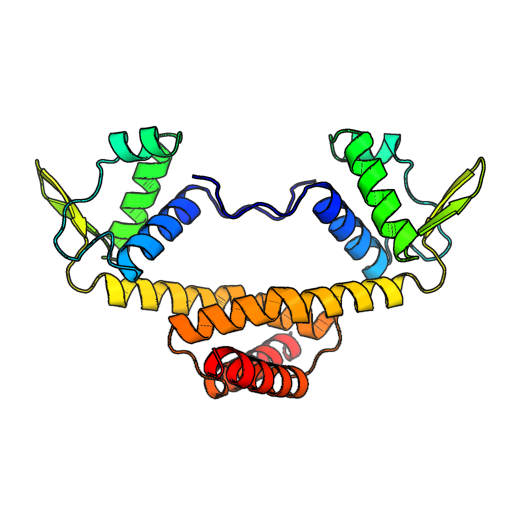4 PRO A CA 1
ATOM 774 C C . PRO A 1 94 ? -2.684 -5.828 8.648 1 93.81 94 PRO A C 1
ATOM 776 O O . PRO A 1 94 ? -2.625 -7.055 8.555 1 93.81 94 PRO A O 1
ATOM 779 N N . GLU A 1 95 ? -2.584 -5.016 7.625 1 93.19 95 GLU A N 1
ATOM 780 C CA . GLU A 1 95 ? -2.35 -5.562 6.293 1 93.19 95 GLU A CA 1
ATOM 781 C C . GLU A 1 95 ? -0.977 -6.227 6.203 1 93.19 95 GLU A C 1
ATOM 783 O O . GLU A 1 95 ? -0.833 -7.285 5.59 1 93.19 95 GLU A O 1
ATOM 788 N N . VAL A 1 96 ? 0.007 -5.625 6.754 1 94.44 96 VAL A N 1
ATOM 789 C CA . VAL A 1 96 ? 1.363 -6.164 6.773 1 94.44 96 VAL A CA 1
ATOM 790 C C . VAL A 1 96 ? 1.385 -7.484 7.539 1 94.44 96 VAL A C 1
ATOM 792 O O . VAL A 1 96 ? 1.982 -8.461 7.086 1 94.44 96 VAL A O 1
ATOM 795 N N . PHE A 1 97 ? 0.694 -7.523 8.617 1 93.81 97 PHE A N 1
ATOM 796 C CA . PHE A 1 97 ? 0.664 -8.734 9.43 1 93.81 97 PHE A CA 1
ATOM 797 C C . PHE A 1 97 ? -0.033 -9.867 8.695 1 93.81 97 PHE A C 1
ATOM 799 O O . PHE A 1 97 ? 0.385 -11.023 8.781 1 93.81 97 PHE A O 1
ATOM 806 N N . LEU A 1 98 ? -1.073 -9.539 8.016 1 91.69 98 LEU A N 1
ATOM 807 C CA . LEU A 1 98 ? -1.755 -10.547 7.215 1 91.69 98 LEU A CA 1
ATOM 808 C C . LEU A 1 98 ? -0.818 -11.125 6.156 1 91.69 98 LEU A C 1
ATOM 810 O O . LEU A 1 98 ? -0.809 -12.336 5.926 1 91.69 98 LEU A O 1
ATOM 814 N N . MET A 1 99 ? -0.071 -10.227 5.488 1 92 99 MET A N 1
ATOM 815 C CA . MET A 1 99 ? 0.904 -10.68 4.5 1 92 99 MET A CA 1
ATOM 816 C C . MET A 1 99 ? 1.946 -11.586 5.137 1 92 99 MET A C 1
ATOM 818 O O . MET A 1 99 ? 2.303 -12.625 4.57 1 92 99 MET A O 1
ATOM 822 N N . MET A 1 100 ? 2.449 -11.258 6.289 1 92.94 100 MET A N 1
ATOM 823 C CA . MET A 1 100 ? 3.432 -12.07 7.004 1 92.94 100 MET A CA 1
ATOM 824 C C . MET A 1 100 ? 2.887 -13.461 7.285 1 92.94 100 MET A C 1
ATOM 826 O O . MET A 1 100 ? 3.59 -14.461 7.094 1 92.94 100 MET A O 1
A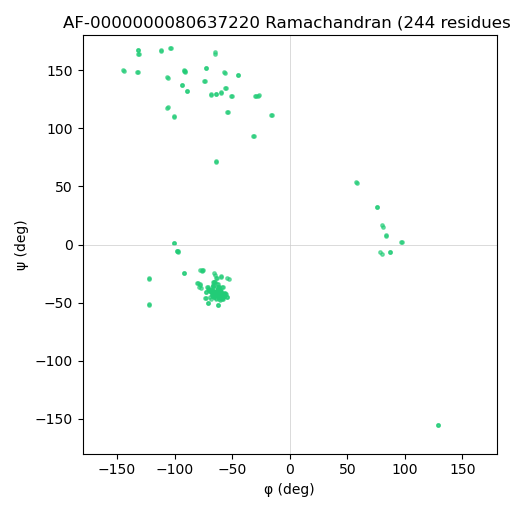TOM 830 N N . ASP A 1 101 ? 1.65 -13.461 7.723 1 91.06 101 ASP A N 1
ATOM 831 C CA . ASP A 1 101 ? 1.013 -14.742 8.008 1 91.06 101 ASP A CA 1
ATOM 832 C C . ASP A 1 101 ? 0.931 -15.609 6.75 1 91.06 101 ASP A C 1
ATOM 834 O O . ASP A 1 101 ? 1.294 -16.781 6.777 1 91.06 101 ASP A O 1
ATOM 838 N N . THR A 1 102 ? 0.527 -15.016 5.684 1 89.56 102 THR A N 1
ATOM 839 C CA . THR A 1 102 ? 0.351 -15.727 4.422 1 89.56 102 THR A CA 1
ATOM 840 C C . THR A 1 102 ? 1.688 -16.25 3.9 1 89.56 102 THR A C 1
ATOM 842 O O . THR A 1 102 ? 1.764 -17.344 3.348 1 89.56 102 THR A O 1
ATOM 845 N N . LEU A 1 103 ? 2.76 -15.539 4.164 1 91.69 103 LEU A N 1
ATOM 846 C CA . LEU A 1 103 ? 4.066 -15.844 3.592 1 91.69 103 LEU A CA 1
ATOM 847 C C . LEU A 1 103 ? 4.91 -16.656 4.57 1 91.69 103 LEU A C 1
ATOM 849 O O . LEU A 1 103 ? 6.02 -17.078 4.238 1 91.69 103 LEU A O 1
ATOM 853 N N . GLY A 1 104 ? 4.406 -16.844 5.793 1 91.12 104 GLY A N 1
ATOM 854 C CA . GLY A 1 104 ? 5.133 -17.594 6.809 1 91.12 104 GLY A CA 1
ATOM 855 C C . GLY A 1 104 ? 6.281 -16.812 7.422 1 91.12 104 GLY A C 1
ATOM 856 O O . GLY A 1 104 ? 7.32 -17.375 7.754 1 91.12 104 GLY A O 1
ATOM 857 N N . ILE A 1 105 ? 6.113 -15.547 7.512 1 91.38 105 ILE A N 1
ATOM 858 C CA . ILE A 1 105 ? 7.117 -14.672 8.109 1 91.38 105 ILE A CA 1
ATOM 859 C C . ILE A 1 105 ? 6.805 -14.461 9.586 1 91.38 105 ILE A C 1
ATOM 861 O O . ILE A 1 105 ? 5.664 -14.18 9.953 1 91.38 105 ILE A O 1
ATOM 865 N N . THR A 1 106 ? 7.801 -14.5 10.469 1 89.94 106 THR A N 1
ATOM 866 C CA . THR A 1 106 ? 7.594 -14.422 11.914 1 89.94 106 THR A CA 1
ATOM 867 C C . THR A 1 106 ? 7.965 -13.031 12.438 1 89.94 106 THR A C 1
ATOM 869 O O . THR A 1 106 ? 8.578 -12.242 11.719 1 89.94 106 THR A O 1
ATOM 872 N N . ALA A 1 107 ? 7.617 -12.812 13.633 1 87.62 107 ALA A N 1
ATOM 873 C CA . ALA A 1 107 ? 8.008 -11.57 14.289 1 87.62 107 ALA A CA 1
ATOM 874 C C . ALA A 1 107 ? 9.531 -11.469 14.414 1 87.62 107 ALA A C 1
ATOM 876 O O . ALA A 1 107 ? 10.094 -10.375 14.297 1 87.62 107 ALA A O 1
ATOM 877 N N . ASP A 1 108 ? 10.188 -12.523 14.656 1 89.69 108 ASP A N 1
ATOM 878 C CA . ASP A 1 108 ? 11.641 -12.539 14.734 1 89.69 108 ASP A CA 1
ATOM 879 C C . ASP A 1 108 ? 12.266 -12.094 13.406 1 89.69 108 ASP A C 1
ATOM 881 O O . ASP A 1 108 ? 13.258 -11.359 13.398 1 89.69 108 ASP A O 1
ATOM 885 N N . ASP A 1 109 ? 11.727 -12.508 12.344 1 90.19 109 ASP A N 1
ATOM 886 C CA . ASP A 1 109 ? 12.188 -12.062 11.031 1 90.19 109 ASP A CA 1
ATOM 887 C C . ASP A 1 109 ? 12.07 -10.539 10.898 1 90.19 109 ASP A C 1
ATOM 889 O O . ASP A 1 109 ? 13.008 -9.883 10.445 1 90.19 109 ASP A O 1
ATOM 893 N N . LEU A 1 110 ? 10.906 -10.023 11.336 1 88.75 110 LEU A N 1
ATOM 894 C CA . LEU A 1 110 ? 10.641 -8.594 11.242 1 88.75 110 LEU A CA 1
ATOM 895 C C . LEU A 1 110 ? 11.688 -7.793 12.023 1 88.75 110 LEU A C 1
ATOM 897 O O . LEU A 1 110 ? 12.203 -6.789 11.523 1 88.75 110 LEU A O 1
ATOM 901 N N . ILE A 1 111 ? 12 -8.203 13.234 1 87.56 111 ILE A N 1
ATOM 902 C CA . ILE A 1 111 ? 12.945 -7.508 14.094 1 87.56 111 ILE A CA 1
ATOM 903 C C . ILE A 1 111 ? 14.336 -7.535 13.453 1 87.56 111 ILE A C 1
ATOM 905 O O . ILE A 1 111 ? 15.039 -6.52 13.438 1 87.56 111 ILE A O 1
ATOM 909 N N . HIS A 1 112 ? 14.758 -8.641 12.984 1 90.56 112 HIS A N 1
ATOM 910 C CA . HIS A 1 112 ? 16.047 -8.781 12.336 1 90.56 112 HIS A CA 1
ATOM 911 C C . HIS A 1 112 ? 16.172 -7.832 11.141 1 90.56 112 HIS A C 1
ATOM 913 O O . HIS A 1 112 ? 17.188 -7.148 10.992 1 90.56 112 HIS A O 1
ATOM 919 N N . TYR A 1 113 ? 15.117 -7.797 10.383 1 89.88 113 TYR A N 1
ATOM 920 C CA . TYR A 1 113 ? 15.148 -6.957 9.188 1 89.88 113 TYR A CA 1
ATOM 921 C C . TYR A 1 113 ? 15.125 -5.477 9.562 1 89.88 113 TYR A C 1
ATOM 923 O O . TYR A 1 113 ? 15.789 -4.66 8.922 1 89.88 113 TYR A O 1
ATOM 931 N N . TYR A 1 114 ? 14.359 -5.152 10.547 1 90.12 114 TYR A N 1
ATOM 932 C CA . TYR A 1 114 ? 14.297 -3.768 11.008 1 90.12 114 TYR A CA 1
ATOM 933 C C . TYR A 1 114 ? 15.656 -3.287 11.492 1 90.12 114 TYR A C 1
ATOM 935 O O . TYR A 1 114 ? 16.078 -2.172 11.18 1 90.12 114 TYR A O 1
ATOM 943 N N . THR A 1 115 ? 16.359 -4.074 12.227 1 89.5 115 THR A N 1
ATOM 944 C CA . THR A 1 115 ? 17.672 -3.732 12.766 1 89.5 115 THR A CA 1
ATOM 945 C C . THR A 1 115 ? 18.688 -3.518 11.633 1 89.5 115 THR A C 1
ATOM 947 O O . THR A 1 115 ? 19.453 -2.561 11.664 1 89.5 115 THR A O 1
ATOM 950 N N . THR A 1 116 ? 18.656 -4.395 10.664 1 90.94 116 THR A N 1
ATOM 951 C CA . THR A 1 116 ? 19.531 -4.266 9.508 1 90.94 116 THR A CA 1
ATOM 952 C C . THR A 1 116 ? 19.234 -2.982 8.742 1 90.94 116 THR A C 1
ATOM 954 O O . THR A 1 116 ? 20.141 -2.268 8.328 1 90.94 116 THR A O 1
ATOM 957 N N . TRP A 1 117 ? 17.984 -2.717 8.57 1 89.81 117 TRP A N 1
ATOM 958 C CA . TRP A 1 117 ? 17.531 -1.514 7.879 1 89.81 117 TRP A CA 1
ATOM 959 C C . TRP A 1 117 ? 18 -0.258 8.602 1 89.81 117 TRP A C 1
ATOM 961 O O . TRP A 1 117 ? 18.484 0.683 7.977 1 89.81 117 TRP A O 1
ATOM 971 N N . LYS A 1 118 ? 17.828 -0.184 9.906 1 86.62 118 LYS A N 1
ATOM 972 C CA . LYS A 1 118 ? 18.219 0.96 10.727 1 86.62 118 LYS A CA 1
ATOM 973 C C . LYS A 1 118 ? 19.734 1.17 10.672 1 86.62 118 LYS A C 1
ATOM 975 O O . LYS A 1 118 ? 20.203 2.309 10.703 1 86.62 118 LYS A O 1
ATOM 980 N N . GLU A 1 119 ? 20.422 0.104 10.578 1 86.81 119 GLU A N 1
ATOM 981 C CA . GLU A 1 119 ? 21.875 0.179 10.508 1 86.81 119 GLU A CA 1
ATOM 982 C C . GLU A 1 119 ? 22.328 0.755 9.172 1 86.81 119 GLU A C 1
ATOM 984 O O . GLU A 1 119 ? 23.297 1.516 9.117 1 86.81 119 GLU A O 1
ATOM 989 N N . GLU A 1 120 ? 21.688 0.417 8.086 1 82.38 120 GLU A N 1
ATOM 990 C CA . GLU A 1 120 ? 22.016 0.917 6.758 1 82.38 120 GLU A CA 1
ATOM 991 C C . GLU A 1 120 ? 21.609 2.379 6.598 1 82.38 120 GLU A C 1
ATOM 993 O O . GLU A 1 120 ? 22.234 3.127 5.848 1 82.38 120 GLU A O 1
ATOM 998 N N . SER A 1 121 ? 20.453 2.801 6.988 1 71.94 121 SER A N 1
ATOM 999 C CA . SER A 1 121 ? 19.984 4.184 6.926 1 71.94 121 SER A CA 1
ATOM 1000 C C . SER A 1 121 ? 20.875 5.102 7.758 1 71.94 121 SER A C 1
ATOM 1002 O O . SER A 1 121 ? 21.062 6.273 7.418 1 71.94 121 SER A O 1
ATOM 1004 N N . HIS A 1 122 ? 21.297 4.742 9.008 1 63 122 HIS A N 1
ATOM 1005 C CA . HIS A 1 122 ? 22.203 5.535 9.82 1 63 122 HIS A CA 1
ATOM 1006 C C . HIS A 1 122 ? 23.578 5.641 9.172 1 63 122 HIS A C 1
ATOM 1008 O O . HIS A 1 122 ? 24.406 6.465 9.578 1 63 122 HIS A O 1
ATOM 1014 N N . GLU A 1 123 ? 24.031 4.684 8.312 1 51 123 GLU A N 1
ATOM 1015 C CA . GLU A 1 123 ? 25.344 4.922 7.699 1 51 123 GLU A CA 1
ATOM 1016 C C . GLU A 1 123 ? 25.25 5.965 6.586 1 51 123 GLU A C 1
ATOM 1018 O O . GLU A 1 123 ? 26.266 6.465 6.109 1 51 123 GLU A O 1
ATOM 1023 N N . THR A 1 124 ? 24.125 6.25 5.93 1 40.59 124 THR A N 1
ATOM 1024 C CA . THR A 1 124 ? 24.281 7.426 5.082 1 40.59 124 THR A CA 1
ATOM 1025 C C . THR A 1 124 ? 23.906 8.695 5.848 1 40.59 124 THR A C 1
ATOM 1027 O O . THR A 1 124 ? 22.969 8.695 6.648 1 40.59 124 THR A O 1
ATOM 1030 N N . MET B 1 1 ? -0.979 15.891 -10.195 1 41.12 1 MET B N 1
ATOM 1031 C CA . MET B 1 1 ? -0.713 15.086 -9.008 1 41.12 1 MET B CA 1
ATOM 1032 C C . MET B 1 1 ? -0.581 13.609 -9.359 1 41.12 1 MET B C 1
ATOM 1034 O O . MET B 1 1 ? -1.451 13.047 -10.031 1 41.12 1 MET B O 1
ATOM 1038 N N . GLU B 1 2 ? 0.521 13.258 -9.648 1 50.72 2 GLU B N 1
ATOM 1039 C CA . GLU B 1 2 ? 0.685 11.828 -9.914 1 50.72 2 GLU B CA 1
ATOM 1040 C C . GLU B 1 2 ? 0.392 11 -8.664 1 50.72 2 GLU B C 1
ATOM 1042 O O . GLU B 1 2 ? 1.138 11.055 -7.688 1 50.72 2 GLU B O 1
ATOM 1047 N N . PHE B 1 3 ? -0.893 10.875 -8.188 1 51.94 3 PHE B N 1
ATOM 1048 C CA . PHE B 1 3 ? -1.269 9.938 -7.133 1 51.94 3 PHE B CA 1
ATOM 1049 C C . PHE B 1 3 ? -0.322 8.742 -7.105 1 51.94 3 PHE B C 1
ATOM 1051 O O . PHE B 1 3 ? 0.301 8.414 -8.117 1 51.94 3 PHE B O 1
ATOM 1058 N N . LYS B 1 4 ? 0.195 8.461 -5.953 1 53.06 4 LYS B N 1
ATOM 1059 C CA . LYS B 1 4 ? 1.19 7.41 -5.754 1 53.06 4 LYS B CA 1
ATOM 1060 C C . LYS B 1 4 ? 1.237 6.457 -6.945 1 53.06 4 LYS B C 1
ATOM 1062 O O . LYS B 1 4 ? 0.196 6.094 -7.496 1 53.06 4 LYS B O 1
ATOM 1067 N N . GLU B 1 5 ? 2.377 6.594 -7.609 1 58.78 5 GLU B N 1
ATOM 1068 C CA . GLU B 1 5 ? 2.736 5.77 -8.758 1 58.78 5 GLU B CA 1
ATOM 1069 C C . GLU B 1 5 ? 2.127 4.375 -8.648 1 58.78 5 GLU B C 1
ATOM 1071 O O . GLU B 1 5 ? 2.395 3.646 -7.691 1 58.78 5 GLU B O 1
ATOM 1076 N N . THR B 1 6 ? 1.037 4.32 -9.242 1 69.25 6 THR B N 1
ATOM 1077 C CA . THR B 1 6 ? 0.254 3.094 -9.344 1 69.25 6 THR B CA 1
ATOM 1078 C C . THR B 1 6 ? 1.092 1.967 -9.945 1 69.25 6 THR B C 1
ATOM 1080 O O . THR B 1 6 ? 2 2.217 -10.742 1 69.25 6 THR B O 1
ATOM 1083 N N . ARG B 1 7 ? 1.38 0.927 -9.188 1 79.94 7 ARG B N 1
ATOM 1084 C CA . ARG B 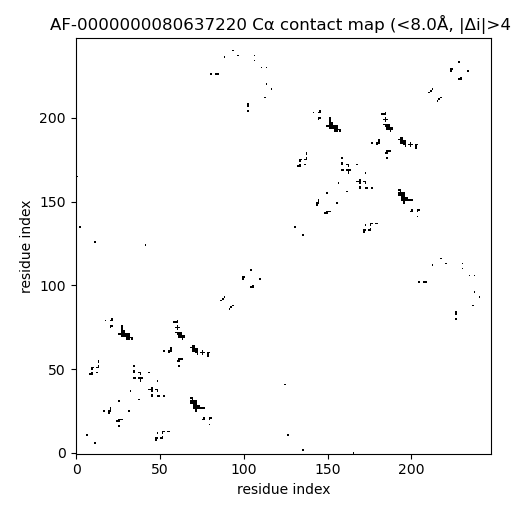1 7 ? 2.033 -0.273 -9.703 1 79.94 7 ARG B CA 1
ATOM 1085 C C . ARG B 1 7 ? 1.675 -0.504 -11.164 1 79.94 7 ARG B C 1
ATOM 1087 O O . ARG B 1 7 ? 0.509 -0.395 -11.555 1 79.94 7 ARG B O 1
ATOM 1094 N N . PRO B 1 8 ? 2.736 -0.684 -12.047 1 89.31 8 PRO B N 1
ATOM 1095 C CA . PRO B 1 8 ? 2.43 -0.974 -13.453 1 89.31 8 PRO B CA 1
ATOM 1096 C C . PRO B 1 8 ? 1.327 -2.018 -13.609 1 89.31 8 PRO B C 1
ATOM 1098 O O . PRO B 1 8 ? 1.26 -2.975 -12.836 1 89.31 8 PRO B O 1
ATOM 1101 N N . ILE B 1 9 ? 0.599 -1.866 -14.562 1 91.38 9 ILE B N 1
ATOM 1102 C CA . ILE B 1 9 ? -0.597 -2.682 -14.758 1 91.38 9 ILE B CA 1
ATOM 1103 C C . ILE B 1 9 ? -0.201 -4.145 -14.922 1 91.38 9 ILE B C 1
ATOM 1105 O O . ILE B 1 9 ? -0.865 -5.039 -14.391 1 91.38 9 ILE B O 1
ATOM 1109 N N . TYR B 1 10 ? 0.88 -4.457 -15.672 1 95.81 10 TYR B N 1
ATOM 1110 C CA . TYR B 1 10 ? 1.251 -5.848 -15.906 1 95.81 10 TYR B CA 1
ATOM 1111 C C . TYR B 1 10 ? 1.622 -6.547 -14.609 1 95.81 10 TYR B C 1
ATOM 1113 O O . TYR B 1 10 ? 1.386 -7.746 -14.445 1 95.81 10 TYR B O 1
ATOM 1121 N N . LEU B 1 11 ? 2.107 -5.805 -13.688 1 94.69 11 LEU B N 1
ATOM 1122 C CA . LEU B 1 11 ? 2.443 -6.387 -12.391 1 94.69 11 LEU B CA 1
ATOM 1123 C C . LEU B 1 11 ? 1.191 -6.594 -11.547 1 94.69 11 LEU B C 1
ATOM 1125 O O . LEU B 1 11 ? 1.122 -7.531 -10.75 1 94.69 11 LEU B O 1
ATOM 1129 N N . GLN B 1 12 ? 0.291 -5.73 -11.688 1 92.88 12 GLN B N 1
ATOM 1130 C CA . GLN B 1 12 ? -0.989 -5.926 -11.016 1 92.88 12 GLN B CA 1
ATOM 1131 C C . GLN B 1 12 ? -1.68 -7.195 -11.508 1 92.88 12 GLN B C 1
ATOM 1133 O O . GLN B 1 12 ? -2.258 -7.941 -10.719 1 92.88 12 GLN B O 1
ATOM 1138 N N . ILE B 1 13 ? -1.582 -7.348 -12.742 1 95.25 13 ILE B N 1
ATOM 1139 C CA . ILE B 1 13 ? -2.135 -8.57 -13.312 1 95.25 13 ILE B CA 1
ATOM 1140 C C . ILE B 1 13 ? -1.376 -9.781 -12.773 1 95.25 13 ILE B C 1
ATOM 1142 O O . ILE B 1 13 ? -1.981 -10.805 -12.438 1 95.25 13 ILE B O 1
ATOM 1146 N N . ALA B 1 14 ? -0.098 -9.617 -12.742 1 96.75 14 ALA B N 1
ATOM 1147 C CA . ALA B 1 14 ? 0.71 -10.695 -12.172 1 96.75 14 ALA B CA 1
ATOM 1148 C C . ALA B 1 14 ? 0.271 -11.016 -10.75 1 96.75 14 ALA B C 1
ATOM 1150 O O . ALA B 1 14 ? 0.143 -12.188 -10.383 1 96.75 14 ALA B O 1
ATOM 1151 N N . ASP B 1 15 ? -0.002 -10.039 -10 1 94.06 15 ASP B N 1
ATOM 1152 C CA . ASP B 1 15 ? -0.46 -10.234 -8.625 1 94.06 15 ASP B CA 1
ATOM 1153 C C . ASP B 1 15 ? -1.776 -11.008 -8.586 1 94.06 15 ASP B C 1
ATOM 1155 O O . ASP B 1 15 ? -1.976 -11.859 -7.719 1 94.06 15 ASP B O 1
ATOM 1159 N N . HIS B 1 16 ? -2.609 -10.648 -9.453 1 93.5 16 HIS B N 1
ATOM 1160 C CA . HIS B 1 16 ? -3.891 -11.336 -9.555 1 93.5 16 HIS B CA 1
ATOM 1161 C C . HIS B 1 16 ? -3.699 -12.82 -9.836 1 93.5 16 HIS B C 1
ATOM 1163 O O . HIS B 1 16 ? -4.344 -13.664 -9.211 1 93.5 16 HIS B O 1
ATOM 1169 N N . ILE B 1 17 ? -2.818 -13.102 -10.688 1 96.69 17 ILE B N 1
ATOM 1170 C CA . ILE B 1 17 ? -2.531 -14.484 -11.031 1 96.69 17 ILE B CA 1
ATOM 1171 C C . ILE B 1 17 ? -1.873 -15.188 -9.844 1 96.69 17 ILE B C 1
ATOM 1173 O O . ILE B 1 17 ? -2.189 -16.344 -9.547 1 96.69 17 ILE B O 1
ATOM 1177 N N . PHE B 1 18 ? -0.988 -14.469 -9.172 1 96.38 18 PHE B N 1
ATOM 1178 C CA . PHE B 1 18 ? -0.387 -15.008 -7.953 1 96.38 18 PHE B CA 1
ATOM 1179 C C . PHE B 1 18 ? -1.462 -15.438 -6.965 1 96.38 18 PHE B C 1
ATOM 1181 O O . PHE B 1 18 ? -1.401 -16.547 -6.414 1 96.38 18 PHE B O 1
ATOM 1188 N N . GLU B 1 19 ? -2.434 -14.641 -6.77 1 93.12 19 GLU B N 1
ATOM 1189 C CA . GLU B 1 19 ? -3.514 -14.93 -5.828 1 93.12 19 GLU B CA 1
ATOM 1190 C C . GLU B 1 19 ? -4.281 -16.172 -6.238 1 93.12 19 GLU B C 1
ATOM 1192 O O . GLU B 1 19 ? -4.641 -17 -5.391 1 93.12 19 GLU B O 1
ATOM 1197 N N . LYS B 1 20 ? -4.496 -16.297 -7.473 1 95.75 20 LYS B N 1
ATOM 1198 C CA . LYS B 1 20 ? -5.23 -17.453 -7.973 1 95.75 20 LYS B CA 1
ATOM 1199 C C . LYS B 1 20 ? -4.434 -18.734 -7.773 1 95.75 20 LYS B C 1
ATOM 1201 O O . LYS B 1 20 ? -5.004 -19.797 -7.473 1 95.75 20 LYS B O 1
ATOM 1206 N N . ILE B 1 21 ? -3.156 -18.625 -7.926 1 97.06 21 ILE B N 1
ATOM 1207 C CA . ILE B 1 21 ? -2.303 -19.797 -7.758 1 97.06 21 ILE B CA 1
ATOM 1208 C C . ILE B 1 21 ? -2.221 -20.156 -6.281 1 97.06 21 ILE B C 1
ATOM 1210 O O . ILE B 1 21 ? -2.391 -21.328 -5.914 1 97.06 21 ILE B O 1
ATOM 1214 N N . VAL B 1 22 ? -2.105 -19.188 -5.43 1 93.62 22 VAL B N 1
ATOM 1215 C CA . VAL B 1 22 ? -1.951 -19.422 -3.998 1 93.62 22 VAL B CA 1
ATOM 1216 C C . VAL B 1 22 ? -3.264 -19.938 -3.414 1 93.62 22 VAL B C 1
ATOM 1218 O O . VAL B 1 22 ? -3.262 -20.812 -2.545 1 93.62 22 VAL B O 1
ATOM 1221 N N . SER B 1 23 ? -4.359 -19.453 -3.883 1 92.12 23 SER B N 1
ATOM 1222 C CA . SER B 1 23 ? -5.672 -19.844 -3.377 1 92.12 23 SER B CA 1
ATOM 1223 C C . SER B 1 23 ? -6.07 -21.219 -3.885 1 92.12 23 SER B C 1
ATOM 1225 O O . SER B 1 23 ? -7.004 -21.844 -3.363 1 92.12 23 SER B O 1
ATOM 1227 N N . GLY B 1 24 ? -5.426 -21.625 -5.016 1 94.19 24 GLY B N 1
ATOM 1228 C CA . GLY B 1 24 ? -5.734 -22.922 -5.598 1 94.19 24 GLY B CA 1
ATOM 1229 C C . GLY B 1 24 ? -6.742 -22.844 -6.727 1 94.19 24 GLY B C 1
ATOM 1230 O O . GLY B 1 24 ? -7.125 -23.875 -7.297 1 94.19 24 GLY B O 1
ATOM 1231 N N . SER B 1 25 ? -7.199 -21.672 -7.094 1 95.75 25 SER B N 1
ATOM 1232 C CA . SER B 1 25 ? -8.086 -21.484 -8.242 1 95.75 25 SER B CA 1
ATOM 1233 C C . SER B 1 25 ? -7.387 -21.875 -9.539 1 95.75 25 SER B C 1
ATOM 1235 O O . SER B 1 25 ? -8.023 -22.391 -10.469 1 95.75 25 SER B O 1
ATOM 1237 N N . PHE B 1 26 ? -6.137 -21.531 -9.688 1 97.12 26 PHE B N 1
ATOM 1238 C CA . PHE B 1 26 ? -5.238 -22.031 -10.719 1 97.12 26 PHE B CA 1
ATOM 1239 C C . PHE B 1 26 ? -4.312 -23.109 -10.164 1 97.12 26 PHE B C 1
ATOM 1241 O O . PHE B 1 26 ? -3.398 -22.812 -9.391 1 97.12 26 PHE B O 1
ATOM 1248 N N . LYS B 1 27 ? -4.48 -24.297 -10.547 1 97.62 27 LYS B N 1
ATOM 1249 C CA . LYS B 1 27 ? -3.703 -25.406 -10.016 1 97.62 27 LYS B CA 1
ATOM 1250 C C . LYS B 1 27 ? -2.459 -25.656 -10.859 1 97.62 27 LYS B C 1
ATOM 1252 O O . LYS B 1 27 ? -2.463 -25.422 -12.07 1 97.62 27 LYS B O 1
ATOM 1257 N N . GLU B 1 28 ? -1.481 -26.141 -10.156 1 97.88 28 GLU B N 1
ATOM 1258 C CA . GLU B 1 28 ? -0.286 -26.531 -10.898 1 97.88 28 GLU B CA 1
ATOM 1259 C C . GLU B 1 28 ? -0.622 -27.547 -11.984 1 97.88 28 GLU B C 1
ATOM 1261 O O . GLU B 1 28 ? -1.436 -28.453 -11.781 1 97.88 28 GLU B O 1
ATOM 1266 N N . GLY B 1 29 ? -0.085 -27.328 -13.125 1 97.25 29 GLY B N 1
ATOM 1267 C CA . GLY B 1 29 ? -0.314 -28.219 -14.25 1 97.25 29 GLY B CA 1
ATOM 1268 C C . GLY B 1 29 ? -1.559 -27.859 -15.047 1 97.25 29 GLY B C 1
ATOM 1269 O O . GLY B 1 29 ? -1.805 -28.438 -16.109 1 97.25 29 GLY B O 1
ATOM 1270 N N . GLU B 1 30 ? -2.322 -26.938 -14.602 1 97.19 30 GLU B N 1
ATOM 1271 C CA . GLU B 1 30 ? -3.572 -26.578 -15.258 1 97.19 30 GLU B CA 1
ATOM 1272 C C . GLU B 1 30 ? -3.355 -25.469 -16.281 1 97.19 30 GLU B C 1
ATOM 1274 O O . GLU B 1 30 ? -2.512 -24.594 -16.078 1 97.19 30 GLU B O 1
ATOM 1279 N N . ARG B 1 31 ? -4.188 -25.578 -17.281 1 97.62 31 ARG B N 1
ATOM 1280 C CA . ARG B 1 31 ? -4.156 -24.547 -18.312 1 97.62 31 ARG B CA 1
ATOM 1281 C C . ARG B 1 31 ? -4.781 -23.25 -17.797 1 97.62 31 ARG B C 1
ATOM 1283 O O . ARG B 1 31 ? -5.797 -23.266 -17.094 1 97.62 31 ARG B O 1
ATOM 1290 N N . ILE B 1 32 ? -4.184 -22.109 -18.156 1 98 32 ILE B N 1
ATOM 1291 C CA . ILE B 1 32 ? -4.73 -20.812 -17.781 1 98 32 ILE B CA 1
ATOM 1292 C C . ILE B 1 32 ? -5.238 -20.078 -19.016 1 98 32 ILE B C 1
ATOM 1294 O O . ILE B 1 32 ? -4.949 -20.484 -20.141 1 98 32 ILE B O 1
ATOM 1298 N N . PRO B 1 33 ? -5.992 -19 -18.859 1 97.69 33 PRO B N 1
ATOM 1299 C CA . PRO B 1 33 ? -6.531 -18.297 -20.016 1 97.69 33 PRO B CA 1
ATOM 1300 C C . PRO B 1 33 ? -5.445 -17.844 -20.984 1 97.69 33 PRO B C 1
ATOM 1302 O O . PRO B 1 33 ? -4.328 -17.531 -20.578 1 97.69 33 PRO B O 1
ATOM 1305 N N . SER B 1 34 ? -5.797 -17.812 -22.219 1 97.25 34 SER B N 1
ATOM 1306 C CA . SER B 1 34 ? -4.887 -17.25 -23.219 1 97.25 34 SER B CA 1
ATOM 1307 C C . SER B 1 34 ? -4.668 -15.758 -22.984 1 97.25 34 SER B C 1
ATOM 1309 O O . SER B 1 34 ? -5.422 -15.117 -22.25 1 97.25 34 SER B O 1
ATOM 1311 N N . VAL B 1 35 ? -3.662 -15.195 -23.609 1 97.31 35 VAL B N 1
ATOM 1312 C CA . VAL B 1 35 ? -3.377 -13.766 -23.531 1 97.31 35 VAL B CA 1
ATOM 1313 C C . VAL B 1 35 ? -4.605 -12.969 -23.969 1 97.31 35 VAL B C 1
ATOM 1315 O O . VAL B 1 35 ? -5.012 -12.023 -23.297 1 97.31 35 VAL B O 1
ATOM 1318 N N . ARG B 1 36 ? -5.242 -13.445 -25.047 1 96.81 36 ARG B N 1
ATOM 1319 C CA . ARG B 1 36 ? -6.398 -12.742 -25.594 1 96.81 36 ARG B CA 1
ATOM 1320 C C . ARG B 1 36 ? -7.586 -12.82 -24.641 1 96.81 36 ARG B C 1
ATOM 1322 O O . ARG B 1 36 ? -8.25 -11.812 -24.391 1 96.81 36 ARG B O 1
ATOM 1329 N N . ASP B 1 37 ? -7.871 -13.945 -24.141 1 97.56 37 ASP B N 1
ATOM 1330 C CA . ASP B 1 37 ? -9.008 -14.148 -23.25 1 97.56 37 ASP B CA 1
ATOM 1331 C C . ASP B 1 37 ? -8.859 -13.312 -21.969 1 97.56 37 ASP B C 1
ATOM 1333 O O . ASP B 1 37 ? -9.812 -12.672 -21.531 1 97.56 37 ASP B O 1
ATOM 1337 N N . LEU B 1 38 ? -7.645 -13.305 -21.422 1 97.19 38 LEU B N 1
ATOM 1338 C CA . LEU B 1 38 ? -7.418 -12.555 -20.188 1 97.19 38 LEU B CA 1
ATOM 1339 C C . LEU B 1 38 ? -7.504 -11.055 -20.438 1 97.19 38 LEU B C 1
ATOM 1341 O O . LEU B 1 38 ? -8.047 -10.305 -19.625 1 97.19 38 LEU B O 1
ATOM 1345 N N . ALA B 1 39 ? -6.98 -10.648 -21.516 1 97.5 39 ALA B N 1
ATOM 1346 C CA . ALA B 1 39 ? -7.062 -9.234 -21.891 1 97.5 39 ALA B CA 1
ATOM 1347 C C . ALA B 1 39 ? -8.516 -8.773 -21.984 1 97.5 39 ALA B C 1
ATOM 1349 O O . ALA B 1 39 ? -8.859 -7.699 -21.484 1 97.5 39 ALA B O 1
ATOM 1350 N N . GLU B 1 40 ? -9.305 -9.602 -22.578 1 96.75 40 GLU B N 1
ATOM 1351 C CA . GLU B 1 40 ? -10.727 -9.297 -22.719 1 96.75 40 GLU B CA 1
ATOM 1352 C C . GLU B 1 40 ? -11.414 -9.281 -21.344 1 96.75 40 GLU B C 1
ATOM 1354 O O . GLU B 1 40 ? -12.164 -8.352 -21.031 1 96.75 40 GLU B O 1
ATOM 1359 N N . GLU B 1 41 ? -11.109 -10.195 -20.609 1 94.62 41 GLU B N 1
ATOM 1360 C CA . GLU B 1 41 ? -11.711 -10.312 -19.281 1 94.62 41 GLU B CA 1
ATOM 1361 C C . GLU B 1 41 ? -11.367 -9.109 -18.406 1 94.62 41 GLU B C 1
ATOM 1363 O O . GLU B 1 41 ? -12.219 -8.609 -17.672 1 94.62 41 GLU B O 1
ATOM 1368 N N . MET B 1 42 ? -10.117 -8.641 -18.562 1 93.75 42 MET B N 1
ATOM 1369 C CA . MET B 1 42 ? -9.641 -7.578 -17.688 1 93.75 42 MET B CA 1
ATOM 1370 C C . MET B 1 42 ? -9.758 -6.219 -18.375 1 93.75 42 MET B C 1
ATOM 1372 O O . MET B 1 42 ? -9.43 -5.191 -17.781 1 93.75 42 MET B O 1
ATOM 1376 N N . GLU B 1 43 ? -10.133 -6.293 -19.578 1 95.12 43 GLU B N 1
ATOM 1377 C CA . GLU B 1 43 ? -10.281 -5.074 -20.359 1 95.12 43 GLU B CA 1
ATOM 1378 C C . GLU B 1 43 ? -8.969 -4.289 -20.422 1 95.12 43 GLU B C 1
ATOM 1380 O O . GLU B 1 43 ? -8.945 -3.092 -20.141 1 95.12 43 GLU B O 1
ATOM 1385 N N . VAL B 1 44 ? -7.941 -4.992 -20.828 1 95.62 44 VAL B N 1
ATOM 1386 C CA . VAL B 1 44 ? -6.613 -4.402 -20.969 1 95.62 44 VAL B CA 1
ATOM 1387 C C . VAL B 1 44 ? -6.023 -4.758 -22.328 1 95.62 44 VAL B C 1
ATOM 1389 O O . VAL B 1 44 ? -6.488 -5.691 -22.984 1 95.62 44 VAL B O 1
ATOM 1392 N N . ASN B 1 45 ? -5.012 -4.027 -22.672 1 96.81 45 ASN B N 1
ATOM 1393 C CA . ASN B 1 45 ? -4.293 -4.293 -23.922 1 96.81 45 ASN B CA 1
ATOM 1394 C C . ASN B 1 45 ? -3.613 -5.656 -23.891 1 96.81 45 ASN B C 1
ATOM 1396 O O . ASN B 1 45 ? -2.914 -5.992 -22.938 1 96.81 45 ASN B O 1
ATOM 1400 N N . PRO B 1 46 ? -3.846 -6.438 -24.922 1 97.75 46 PRO B N 1
ATOM 1401 C CA . PRO B 1 46 ? -3.215 -7.758 -24.969 1 97.75 46 PRO B CA 1
ATOM 1402 C C . PRO B 1 46 ? -1.7 -7.691 -24.781 1 97.75 46 PRO B C 1
ATOM 1404 O O . PRO B 1 46 ? -1.102 -8.617 -24.234 1 97.75 46 PRO B O 1
ATOM 1407 N N . ASN B 1 47 ? -1.118 -6.637 -25.172 1 98.19 47 ASN B N 1
ATOM 1408 C CA . ASN B 1 47 ? 0.325 -6.5 -25.016 1 98.19 47 ASN B CA 1
ATOM 1409 C C . ASN B 1 47 ? 0.719 -6.418 -23.531 1 98.19 47 ASN B C 1
ATOM 1411 O O . ASN B 1 47 ? 1.808 -6.852 -23.156 1 98.19 47 ASN B O 1
ATOM 1415 N N . THR B 1 48 ? -0.096 -5.871 -22.75 1 97.81 48 THR B N 1
ATOM 1416 C CA . THR B 1 48 ? 0.125 -5.801 -21.312 1 97.81 48 THR B CA 1
ATOM 1417 C C . THR B 1 48 ? 0.06 -7.191 -20.688 1 97.81 48 THR B C 1
ATOM 1419 O O . THR B 1 48 ? 0.881 -7.531 -19.828 1 97.81 48 THR B O 1
ATOM 1422 N N . VAL B 1 49 ? -0.876 -7.918 -21.172 1 97.94 49 VAL B N 1
ATOM 1423 C CA . VAL B 1 49 ? -1.002 -9.281 -20.672 1 97.94 49 VAL B CA 1
ATOM 1424 C C . VAL B 1 49 ? 0.202 -10.109 -21.125 1 97.94 49 VAL B C 1
ATOM 1426 O O . VAL B 1 49 ? 0.724 -10.922 -20.359 1 97.94 49 VAL B O 1
ATOM 1429 N N . LEU B 1 50 ? 0.592 -9.891 -22.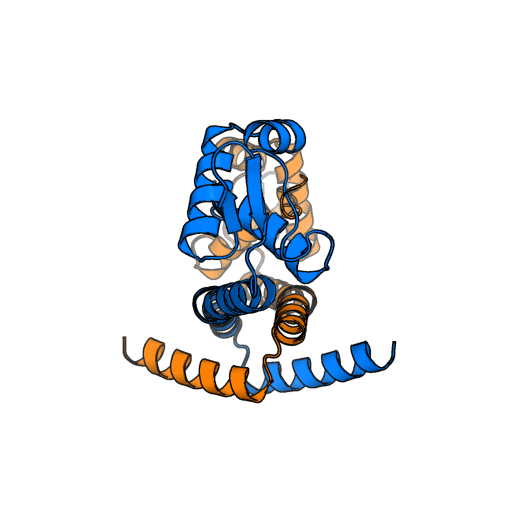359 1 98.19 50 LEU B N 1
ATOM 1430 C CA . LEU B 1 50 ? 1.769 -10.594 -22.859 1 98.19 50 LEU B CA 1
ATOM 1431 C C . LEU B 1 50 ? 2.984 -10.305 -21.984 1 98.19 50 LEU B C 1
ATOM 1433 O O . LEU B 1 50 ? 3.754 -11.219 -21.672 1 98.19 50 LEU B O 1
ATOM 1437 N N . LYS B 1 51 ? 3.139 -9.062 -21.609 1 98.44 51 LYS B N 1
ATOM 1438 C CA . LYS B 1 51 ? 4.207 -8.688 -20.703 1 98.44 51 LYS B CA 1
ATOM 1439 C C . LYS B 1 51 ? 4.074 -9.422 -19.359 1 98.44 51 LYS B C 1
ATOM 1441 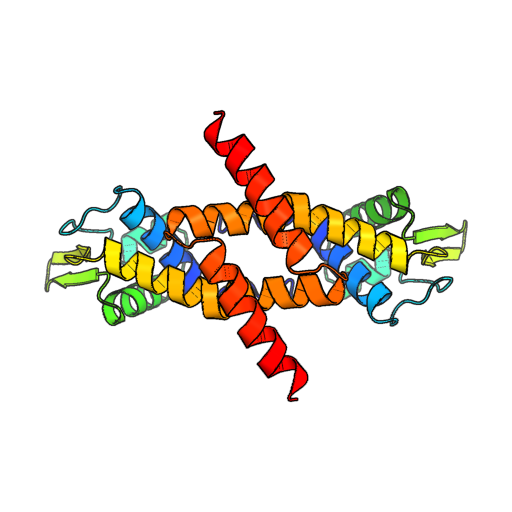O O . LYS B 1 51 ? 5.07 -9.867 -18.797 1 98.44 51 LYS B O 1
ATOM 1446 N N . THR B 1 52 ? 2.908 -9.539 -18.922 1 98.5 52 THR B N 1
ATOM 1447 C CA . THR B 1 52 ? 2.633 -10.258 -17.672 1 98.5 52 THR B CA 1
ATOM 1448 C C . THR B 1 52 ? 3.043 -11.719 -17.797 1 98.5 52 THR B C 1
ATOM 1450 O O . THR B 1 52 ? 3.748 -12.242 -16.922 1 98.5 52 THR B O 1
ATOM 1453 N N . TYR B 1 53 ? 2.566 -12.336 -18.812 1 98.5 53 TYR B N 1
ATOM 1454 C CA . TYR B 1 53 ? 2.867 -13.75 -19 1 98.5 53 TYR B CA 1
ATOM 1455 C C . TYR B 1 53 ? 4.367 -13.969 -19.172 1 98.5 53 TYR B C 1
ATOM 1457 O O . TYR B 1 53 ? 4.91 -14.969 -18.703 1 98.5 53 TYR B O 1
ATOM 1465 N N . GLY B 1 54 ? 5.016 -13 -19.859 1 98.5 54 GLY B N 1
ATOM 1466 C CA . GLY B 1 54 ? 6.465 -13.062 -19.938 1 98.5 54 GLY B CA 1
ATOM 1467 C C . GLY B 1 54 ? 7.137 -13 -18.578 1 98.5 54 GLY B C 1
ATOM 1468 O O . GLY B 1 54 ? 8.07 -13.758 -18.312 1 98.5 54 GLY B O 1
ATOM 1469 N N . TYR B 1 55 ? 6.707 -12.117 -17.766 1 98.38 55 TYR B N 1
ATOM 1470 C CA . TYR B 1 55 ? 7.203 -11.977 -16.391 1 98.38 55 TYR B CA 1
ATOM 1471 C C . TYR B 1 55 ? 7.02 -13.266 -15.609 1 98.38 55 TYR B C 1
ATOM 1473 O O . TYR B 1 55 ? 7.953 -13.742 -14.953 1 98.38 55 TYR B O 1
ATOM 1481 N N . LEU B 1 56 ? 5.875 -13.852 -15.688 1 98.56 56 LEU B N 1
ATOM 1482 C CA . LEU B 1 56 ? 5.559 -15.078 -14.961 1 98.56 56 LEU B CA 1
ATOM 1483 C C . LEU B 1 56 ? 6.406 -16.234 -15.469 1 98.56 56 LEU B C 1
ATOM 1485 O O . LEU B 1 56 ? 6.871 -17.062 -14.68 1 98.56 56 LEU B O 1
ATOM 1489 N N . GLU B 1 57 ? 6.566 -16.281 -16.766 1 98.38 57 GLU B N 1
ATOM 1490 C CA . GLU B 1 57 ? 7.363 -17.344 -17.375 1 98.38 57 GLU B CA 1
ATOM 1491 C C . GLU B 1 57 ? 8.828 -17.234 -16.953 1 98.38 57 GLU B C 1
ATOM 1493 O O . GLU B 1 57 ? 9.453 -18.25 -16.609 1 98.38 57 GLU B O 1
ATOM 1498 N N . ARG B 1 58 ? 9.367 -16.047 -16.938 1 98 58 ARG B N 1
ATOM 1499 C CA . ARG B 1 58 ? 10.75 -15.82 -16.562 1 98 58 ARG B CA 1
ATOM 1500 C C . ARG B 1 58 ? 11.016 -16.297 -15.133 1 98 58 ARG B C 1
ATOM 1502 O O . ARG B 1 58 ? 12.125 -16.734 -14.82 1 98 58 ARG B O 1
ATOM 1509 N N . HIS B 1 59 ? 9.977 -16.281 -14.359 1 98 59 HIS B N 1
ATOM 1510 C CA . HIS B 1 59 ? 10.148 -16.656 -12.953 1 98 59 HIS B CA 1
ATOM 1511 C C . HIS B 1 59 ? 9.695 -18.094 -12.711 1 98 59 HIS B C 1
ATOM 1513 O O . HIS B 1 59 ? 9.625 -18.531 -11.562 1 98 59 HIS B O 1
ATOM 1519 N N . GLY B 1 60 ? 9.273 -18.719 -13.789 1 98.25 60 GLY B N 1
ATOM 1520 C CA . GLY B 1 60 ? 8.969 -20.125 -13.727 1 98.25 60 GLY B CA 1
ATOM 1521 C C . GLY B 1 60 ? 7.598 -20.422 -13.148 1 98.25 60 GLY B C 1
ATOM 1522 O O . GLY B 1 60 ? 7.32 -21.547 -12.734 1 98.25 60 GLY B O 1
ATOM 1523 N N . VAL B 1 61 ? 6.77 -19.438 -13.07 1 98.69 61 VAL B N 1
ATOM 1524 C CA . VAL B 1 61 ? 5.441 -19.578 -12.484 1 98.69 61 VAL B CA 1
ATOM 1525 C C . VAL B 1 61 ? 4.508 -20.266 -13.477 1 98.69 61 VAL B C 1
ATOM 1527 O O . VAL B 1 61 ? 3.697 -21.109 -13.102 1 98.69 61 VAL B O 1
ATOM 1530 N N . ILE B 1 62 ? 4.707 -19.906 -14.766 1 98.69 62 ILE B N 1
ATOM 1531 C CA . ILE B 1 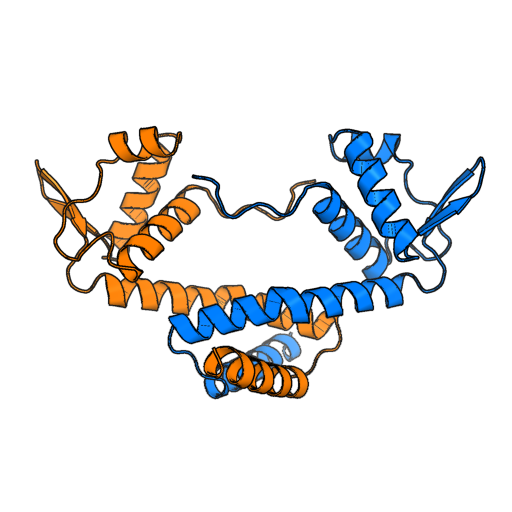62 ? 3.961 -20.562 -15.836 1 98.69 62 ILE B CA 1
ATOM 1532 C C . ILE B 1 62 ? 4.918 -20.984 -16.938 1 98.69 62 ILE B C 1
ATOM 1534 O O . ILE B 1 62 ? 6.09 -20.594 -16.953 1 98.69 62 ILE B O 1
ATOM 1538 N N . HIS B 1 63 ? 4.426 -21.797 -17.812 1 98.44 63 HIS B N 1
ATOM 1539 C CA . HIS B 1 63 ? 5.188 -22.172 -19 1 98.44 63 HIS B CA 1
ATOM 1540 C C . HIS B 1 63 ? 4.277 -22.344 -20.203 1 98.44 63 HIS B C 1
ATOM 1542 O O . HIS B 1 63 ? 3.096 -22.656 -20.062 1 98.44 63 HIS B O 1
ATOM 1548 N N . LYS B 1 64 ? 4.871 -22.062 -21.266 1 96.88 64 LYS B N 1
ATOM 1549 C CA . LYS B 1 64 ? 4.141 -22.203 -22.531 1 96.88 64 LYS B CA 1
ATOM 1550 C C . LYS B 1 64 ? 4.285 -23.609 -23.109 1 96.88 64 LYS B C 1
ATOM 1552 O O . LYS B 1 64 ? 5.379 -24.172 -23.094 1 96.88 64 LYS B O 1
ATOM 1557 N N . GLN B 1 65 ? 3.223 -24.219 -23.5 1 94.31 65 GLN B N 1
ATOM 1558 C CA . GLN B 1 65 ? 3.244 -25.438 -24.281 1 94.31 65 GLN B CA 1
ATOM 1559 C C . GLN B 1 65 ? 2.863 -25.172 -25.734 1 94.31 65 GLN B C 1
ATOM 1561 O O . GLN B 1 65 ? 1.748 -24.734 -26.031 1 94.31 65 GLN B O 1
ATOM 1566 N N . ARG B 1 66 ? 3.762 -25.453 -26.547 1 89.62 66 ARG B N 1
ATOM 1567 C CA . ARG B 1 66 ? 3.602 -25.141 -27.969 1 89.62 66 ARG B CA 1
ATOM 1568 C C . ARG B 1 66 ? 2.275 -25.656 -28.5 1 89.62 66 ARG B C 1
ATOM 1570 O O . ARG B 1 66 ? 1.932 -26.828 -28.281 1 89.62 66 ARG B O 1
ATOM 1577 N N . GLY B 1 67 ? 1.537 -24.75 -29.141 1 90.69 67 GLY B N 1
ATOM 1578 C CA . GLY B 1 67 ? 0.305 -25.094 -29.844 1 90.69 67 GLY B CA 1
ATOM 1579 C C . GLY B 1 67 ? -0.879 -25.266 -28.906 1 90.69 67 GLY B C 1
ATOM 1580 O O . GLY B 1 67 ? -2.012 -25.438 -29.359 1 90.69 67 GLY B O 1
ATOM 1581 N N . THR B 1 68 ? -0.676 -25.234 -27.531 1 92.25 68 THR B N 1
ATOM 1582 C CA . THR B 1 68 ? -1.78 -25.547 -26.625 1 92.25 68 THR B CA 1
ATOM 1583 C C . THR B 1 68 ? -2.037 -24.391 -25.672 1 92.25 68 THR B C 1
ATOM 1585 O O . THR B 1 68 ? -3.154 -24.219 -25.188 1 92.25 68 THR B O 1
ATOM 1588 N N . GLY B 1 69 ? -0.956 -23.641 -25.359 1 95.88 69 GLY B N 1
ATOM 1589 C CA . GLY B 1 69 ? -1.201 -22.469 -24.531 1 95.88 69 GLY B CA 1
ATOM 1590 C C . GLY B 1 69 ? -0.287 -22.406 -23.312 1 95.88 69 GLY B C 1
ATOM 1591 O O . GLY B 1 69 ? 0.873 -22.812 -23.375 1 95.88 69 GLY B O 1
ATOM 1592 N N . PHE B 1 70 ? -0.738 -21.703 -22.25 1 98.12 70 PHE B N 1
ATOM 1593 C CA . PHE B 1 70 ? 0.047 -21.5 -21.031 1 98.12 70 PHE B CA 1
ATOM 1594 C C . PHE B 1 70 ? -0.485 -22.359 -19.891 1 98.12 70 PHE B C 1
ATOM 1596 O O . PHE B 1 70 ? -1.697 -22.531 -19.75 1 98.12 70 PHE B O 1
ATOM 1603 N N . TYR B 1 71 ? 0.398 -22.844 -19.094 1 98.56 71 TYR B N 1
ATOM 1604 C CA . TYR B 1 71 ? 0.068 -23.719 -17.969 1 98.56 71 TYR B CA 1
ATOM 1605 C C . TYR B 1 71 ? 0.777 -23.25 -16.703 1 98.56 71 TYR B C 1
ATOM 1607 O O . TYR B 1 71 ? 1.884 -22.703 -16.766 1 98.56 71 TYR B O 1
ATOM 1615 N N . VAL B 1 72 ? 0.141 -23.469 -15.578 1 98.69 72 VAL B N 1
ATOM 1616 C CA . VAL B 1 72 ? 0.815 -23.234 -14.305 1 98.69 72 VAL B CA 1
ATOM 1617 C C . VAL B 1 72 ? 1.928 -24.266 -14.109 1 98.69 72 VAL B C 1
ATOM 1619 O O . VAL B 1 72 ? 1.707 -25.469 -14.273 1 98.69 72 VAL B O 1
ATOM 1622 N N . SER B 1 73 ? 3.125 -23.812 -13.797 1 98.56 73 SER B N 1
ATOM 1623 C CA . SER B 1 73 ? 4.273 -24.703 -13.664 1 98.56 73 SER B CA 1
ATOM 1624 C C . SER B 1 73 ? 4.191 -25.531 -12.391 1 98.56 73 SER B C 1
ATOM 1626 O O . SER B 1 73 ? 3.57 -25.125 -11.414 1 98.56 73 SER B O 1
ATOM 1628 N N . GLU B 1 74 ? 4.805 -26.719 -12.43 1 97.81 74 GLU B N 1
ATOM 1629 C CA . GLU B 1 74 ? 5.008 -27.469 -11.195 1 97.81 74 GLU B CA 1
ATOM 1630 C C . GLU B 1 74 ? 5.852 -26.672 -10.203 1 97.81 74 GLU B C 1
ATOM 1632 O O . GLU B 1 74 ? 6.875 -26.094 -10.57 1 97.81 74 GLU B O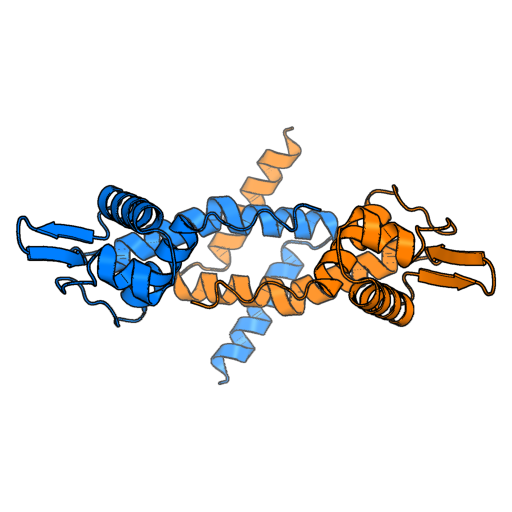 1
ATOM 1637 N N . GLY B 1 75 ? 5.391 -26.562 -8.914 1 97.56 75 GLY B N 1
ATOM 1638 C CA . GLY B 1 75 ? 6.109 -25.812 -7.898 1 97.56 75 GLY B CA 1
ATOM 1639 C C . GLY B 1 75 ? 5.805 -24.312 -7.941 1 97.56 75 GLY B C 1
ATOM 1640 O O . GLY B 1 75 ? 6.465 -23.531 -7.266 1 97.56 75 GLY B O 1
ATOM 1641 N N . ALA B 1 76 ? 4.836 -23.969 -8.758 1 98.12 76 ALA B N 1
ATOM 1642 C CA . ALA B 1 76 ? 4.512 -22.562 -8.961 1 98.12 76 ALA B CA 1
ATOM 1643 C C . ALA B 1 76 ? 4.09 -21.891 -7.648 1 98.12 76 ALA B C 1
ATOM 1645 O O . ALA B 1 76 ? 4.445 -20.75 -7.383 1 98.12 76 ALA B O 1
ATOM 1646 N N . LYS B 1 77 ? 3.367 -22.578 -6.867 1 96.38 77 LYS B N 1
ATOM 1647 C CA . LYS B 1 77 ? 2.889 -22.016 -5.605 1 96.38 77 LYS B CA 1
ATOM 1648 C C . LYS B 1 77 ? 4.055 -21.578 -4.73 1 96.38 77 LYS B C 1
ATOM 1650 O O . LYS B 1 77 ? 4.035 -20.469 -4.184 1 96.38 77 LYS B O 1
ATOM 1655 N N . GLU B 1 78 ? 5.051 -22.391 -4.625 1 95.69 78 GLU B N 1
ATOM 1656 C CA . GLU B 1 78 ? 6.227 -22.062 -3.826 1 95.69 78 GLU B CA 1
ATOM 1657 C C . GLU B 1 78 ? 7.008 -20.906 -4.457 1 95.69 78 GLU B C 1
ATOM 1659 O O . GLU B 1 78 ? 7.504 -20.031 -3.748 1 95.69 78 GLU B O 1
ATOM 1664 N N . LYS B 1 79 ? 7.105 -20.906 -5.734 1 97.25 79 LYS B N 1
ATOM 1665 C CA . LYS B 1 79 ? 7.797 -19.828 -6.441 1 97.25 79 LYS B CA 1
ATOM 1666 C C . LYS B 1 79 ? 7.102 -18.5 -6.227 1 97.25 79 LYS B C 1
ATOM 1668 O O . LYS B 1 79 ? 7.758 -17.469 -6.008 1 97.25 79 LYS B O 1
ATOM 1673 N N . VAL B 1 80 ? 5.793 -18.578 -6.285 1 97.12 80 VAL B N 1
ATOM 1674 C CA . VAL B 1 80 ? 5.008 -17.359 -6.07 1 97.12 80 VAL B CA 1
ATOM 1675 C C . VAL B 1 80 ? 5.246 -16.828 -4.656 1 97.12 80 VAL B C 1
ATOM 1677 O O . VAL B 1 80 ? 5.465 -15.633 -4.461 1 97.12 80 VAL B O 1
ATOM 1680 N N . LYS B 1 81 ? 5.258 -17.672 -3.684 1 94.81 81 LYS B N 1
ATOM 1681 C CA . LYS B 1 81 ? 5.492 -17.25 -2.303 1 94.81 81 LYS B CA 1
ATOM 1682 C C . LYS B 1 81 ? 6.875 -16.625 -2.143 1 94.81 81 LYS B C 1
ATOM 1684 O O . LYS B 1 81 ? 7.035 -15.633 -1.436 1 94.81 81 LYS B O 1
ATOM 1689 N N . GLU B 1 82 ? 7.785 -17.234 -2.82 1 95.69 82 GLU B N 1
ATOM 1690 C CA . GLU B 1 82 ? 9.148 -16.703 -2.762 1 95.69 82 GLU B CA 1
ATOM 1691 C C . GLU B 1 82 ? 9.219 -15.312 -3.365 1 95.69 82 GLU B C 1
ATOM 1693 O O . GLU B 1 82 ? 9.875 -14.422 -2.811 1 95.69 82 GLU B O 1
ATOM 1698 N N . LEU B 1 83 ? 8.562 -15.188 -4.469 1 96.62 83 LEU B N 1
ATOM 1699 C CA . LEU B 1 83 ? 8.547 -13.891 -5.129 1 96.62 83 LEU B CA 1
ATOM 1700 C C . LEU B 1 83 ? 7.844 -12.852 -4.258 1 96.62 83 LEU B C 1
ATOM 1702 O O . LEU B 1 83 ? 8.297 -11.703 -4.16 1 96.62 83 LEU B O 1
ATOM 1706 N N . GLN B 1 84 ? 6.766 -13.227 -3.652 1 95.06 84 GLN B N 1
ATOM 1707 C CA . GLN B 1 84 ? 6.023 -12.328 -2.779 1 95.06 84 GLN B CA 1
ATOM 1708 C C . GLN B 1 84 ? 6.828 -11.984 -1.527 1 95.06 84 GLN B C 1
ATOM 1710 O O . GLN B 1 84 ? 6.801 -10.852 -1.055 1 95.06 84 GLN B O 1
ATOM 1715 N N . ARG B 1 85 ? 7.578 -12.938 -1.029 1 94.62 85 ARG B N 1
ATOM 1716 C CA . ARG B 1 85 ? 8.445 -12.703 0.121 1 94.62 85 ARG B CA 1
ATOM 1717 C C . ARG B 1 85 ? 9.555 -11.711 -0.217 1 94.62 85 ARG B C 1
ATOM 1719 O O . ARG B 1 85 ? 9.844 -10.805 0.566 1 94.62 85 ARG B O 1
ATOM 1726 N N . GLU B 1 86 ? 10.102 -11.961 -1.349 1 94.44 86 GLU B N 1
ATOM 1727 C CA . GLU B 1 86 ? 11.164 -11.062 -1.782 1 94.44 86 GLU B CA 1
ATOM 1728 C C . GLU B 1 86 ? 10.656 -9.625 -1.905 1 94.44 86 GLU B C 1
ATOM 1730 O O . GLU B 1 86 ? 11.305 -8.688 -1.446 1 94.44 86 GLU B O 1
ATOM 1735 N N . ARG B 1 87 ? 9.516 -9.523 -2.52 1 93.81 87 ARG B N 1
ATOM 1736 C CA . ARG B 1 87 ? 8.93 -8.195 -2.67 1 93.81 87 ARG B CA 1
ATOM 1737 C C . ARG B 1 87 ? 8.586 -7.594 -1.312 1 93.81 87 ARG B C 1
ATOM 1739 O O . ARG B 1 87 ? 8.781 -6.395 -1.092 1 93.81 87 ARG B O 1
ATOM 1746 N N . PHE B 1 88 ? 8.062 -8.383 -0.408 1 95.06 88 PHE B N 1
ATOM 1747 C CA . PHE B 1 88 ? 7.703 -7.941 0.936 1 95.06 88 PHE B CA 1
ATOM 1748 C C . PHE B 1 88 ? 8.914 -7.359 1.654 1 95.06 88 PHE B C 1
ATOM 1750 O O . PHE B 1 88 ? 8.859 -6.242 2.174 1 95.06 88 PHE B O 1
ATOM 1757 N N . PHE B 1 89 ? 10.031 -7.957 1.57 1 93.88 89 PHE B N 1
ATOM 1758 C CA . PHE B 1 89 ? 11.219 -7.543 2.305 1 93.88 89 PHE B CA 1
ATOM 1759 C C . PHE B 1 89 ? 11.906 -6.379 1.604 1 93.88 89 PHE B C 1
ATOM 1761 O O . PHE B 1 89 ? 12.453 -5.484 2.262 1 93.88 89 PHE B O 1
ATOM 1768 N N . LYS B 1 90 ? 11.852 -6.336 0.324 1 93.62 90 LYS B N 1
ATOM 1769 C CA . LYS B 1 90 ? 12.656 -5.359 -0.407 1 93.62 90 LYS B CA 1
ATOM 1770 C C . LYS B 1 90 ? 11.875 -4.07 -0.638 1 93.62 90 LYS B C 1
ATOM 1772 O O . LYS B 1 90 ? 12.469 -3.006 -0.829 1 93.62 90 LYS B O 1
ATOM 1777 N N . GLU B 1 91 ? 10.586 -4.219 -0.633 1 93.44 91 GLU B N 1
ATOM 1778 C CA . GLU B 1 91 ? 9.789 -3.049 -0.991 1 93.44 91 GLU B CA 1
ATOM 1779 C C . GLU B 1 91 ? 8.82 -2.674 0.131 1 93.44 91 GLU B C 1
ATOM 1781 O O . GLU B 1 91 ? 8.867 -1.554 0.645 1 93.44 91 GLU B O 1
ATOM 1786 N N . VAL B 1 92 ? 8.047 -3.6 0.615 1 93.69 92 VAL B N 1
ATOM 1787 C CA . VAL B 1 92 ? 6.965 -3.307 1.549 1 93.69 92 VAL B CA 1
ATOM 1788 C C . VAL B 1 92 ? 7.543 -2.926 2.91 1 93.69 92 VAL B C 1
ATOM 1790 O O . VAL B 1 92 ? 7.23 -1.862 3.449 1 93.69 92 VAL B O 1
ATOM 1793 N N . LEU B 1 93 ? 8.438 -3.711 3.43 1 93.81 93 LEU B N 1
ATOM 1794 C CA . LEU B 1 93 ? 8.945 -3.496 4.781 1 93.81 93 LEU B CA 1
ATOM 1795 C C . LEU B 1 93 ? 9.758 -2.207 4.859 1 93.81 93 LEU B C 1
ATOM 1797 O O . LEU B 1 93 ? 9.602 -1.425 5.797 1 93.81 93 LEU B O 1
ATOM 1801 N N . PRO B 1 94 ? 10.633 -1.964 3.855 1 93.88 94 PRO B N 1
ATOM 1802 C CA . PRO B 1 94 ? 11.367 -0.699 3.922 1 93.88 94 PRO B CA 1
ATOM 1803 C C . PRO B 1 94 ? 10.445 0.519 3.945 1 93.88 94 PRO B C 1
ATOM 1805 O O . PRO B 1 94 ? 10.727 1.495 4.645 1 93.88 94 PRO B O 1
ATOM 1808 N N . GLU B 1 95 ? 9.359 0.436 3.219 1 93.19 95 GLU B N 1
ATOM 1809 C CA . GLU B 1 95 ? 8.391 1.528 3.242 1 93.19 95 GLU B CA 1
ATOM 1810 C C . GLU B 1 95 ? 7.734 1.656 4.613 1 93.19 95 GLU B C 1
ATOM 1812 O O . GLU B 1 95 ? 7.52 2.768 5.102 1 93.19 95 GLU B O 1
ATOM 1817 N N . VAL B 1 96 ? 7.402 0.574 5.207 1 94.44 96 VAL B N 1
ATOM 1818 C CA . VAL B 1 96 ? 6.801 0.548 6.535 1 94.44 96 VAL B CA 1
ATOM 1819 C C . VAL B 1 96 ? 7.781 1.123 7.555 1 94.44 96 VAL B C 1
ATOM 1821 O O . VAL B 1 96 ? 7.398 1.941 8.398 1 94.44 96 VAL B O 1
ATOM 1824 N N . PHE B 1 97 ? 9 0.769 7.426 1 93.81 97 PHE B N 1
ATOM 1825 C CA . PHE B 1 97 ? 10.008 1.246 8.359 1 93.81 97 PHE B CA 1
ATOM 1826 C C . PHE B 1 97 ? 10.211 2.75 8.219 1 93.81 97 PHE B C 1
ATOM 1828 O O . PHE B 1 97 ? 10.406 3.453 9.211 1 93.81 97 PHE B O 1
ATOM 1835 N N . LEU B 1 98 ? 10.203 3.189 7.012 1 91.69 98 LEU B N 1
ATOM 1836 C CA . LEU B 1 98 ? 10.312 4.629 6.785 1 91.69 98 LEU B CA 1
ATOM 1837 C C . LEU B 1 98 ? 9.156 5.367 7.449 1 91.69 98 LEU B C 1
ATOM 1839 O O . LEU B 1 98 ? 9.352 6.422 8.055 1 91.69 98 LEU B O 1
ATOM 1843 N N . MET B 1 99 ? 7.938 4.824 7.293 1 92.12 99 MET B N 1
ATOM 1844 C CA . MET B 1 99 ? 6.766 5.418 7.934 1 92.12 99 MET B CA 1
ATOM 1845 C C . MET B 1 99 ? 6.926 5.434 9.453 1 92.12 99 MET B C 1
ATOM 1847 O O . MET B 1 99 ? 6.617 6.434 10.102 1 92.12 99 MET B O 1
ATOM 1851 N N . MET B 1 100 ? 7.391 4.383 10.039 1 92.94 100 MET B N 1
ATOM 1852 C CA . MET B 1 100 ? 7.617 4.293 11.477 1 92.94 100 MET B CA 1
ATOM 1853 C C . MET B 1 100 ? 8.578 5.375 11.945 1 92.94 100 MET B C 1
ATOM 1855 O O . MET B 1 100 ? 8.344 6.027 12.961 1 92.94 100 MET B O 1
ATOM 1859 N N . ASP B 1 101 ? 9.617 5.516 11.164 1 91.19 101 ASP B N 1
ATOM 1860 C CA . ASP B 1 101 ? 10.602 6.535 11.5 1 91.19 101 ASP B CA 1
ATOM 1861 C C . ASP B 1 101 ? 9.984 7.93 11.484 1 91.19 101 ASP B C 1
ATOM 1863 O O . ASP B 1 101 ? 10.164 8.703 12.43 1 91.19 101 ASP B O 1
ATOM 1867 N N . THR B 1 102 ? 9.227 8.203 10.492 1 89.62 102 THR B N 1
ATOM 1868 C CA . THR B 1 102 ? 8.609 9.516 10.32 1 89.62 102 THR B CA 1
ATOM 1869 C C . THR B 1 102 ? 7.602 9.781 11.438 1 89.62 102 THR B C 1
ATOM 1871 O O . THR B 1 102 ? 7.488 10.914 11.922 1 89.62 102 THR B O 1
ATOM 1874 N N . LEU B 1 103 ? 6.953 8.758 11.93 1 91.62 103 LEU B N 1
ATOM 1875 C CA . LEU B 1 103 ? 5.863 8.898 12.891 1 91.62 103 LEU B CA 1
ATOM 1876 C C . LEU B 1 103 ? 6.363 8.703 14.32 1 91.62 103 LEU B C 1
ATOM 1878 O O . LEU B 1 103 ? 5.605 8.875 15.273 1 91.62 103 LEU B O 1
ATOM 1882 N N . GLY B 1 104 ? 7.629 8.328 14.469 1 91.12 104 GLY B N 1
ATOM 1883 C CA . GLY B 1 104 ? 8.203 8.109 15.781 1 91.12 104 GLY B CA 1
ATOM 1884 C C . GLY B 1 104 ? 7.758 6.805 16.422 1 91.12 104 GLY B C 1
ATOM 1885 O O . GLY B 1 104 ? 7.586 6.73 17.641 1 91.12 104 GLY B O 1
ATOM 1886 N N . ILE B 1 105 ? 7.523 5.836 15.617 1 91.44 105 ILE B N 1
ATOM 1887 C CA . ILE B 1 105 ? 7.117 4.516 16.094 1 91.44 105 ILE B CA 1
ATOM 1888 C C . ILE B 1 105 ? 8.344 3.625 16.25 1 91.44 105 ILE B C 1
ATOM 1890 O O . ILE B 1 105 ? 9.188 3.553 15.359 1 91.44 105 ILE B O 1
ATOM 1894 N N . THR B 1 106 ? 8.438 2.852 17.344 1 90.06 106 THR B N 1
ATOM 1895 C CA . THR B 1 106 ? 9.617 2.049 17.641 1 90.06 106 THR B CA 1
ATOM 1896 C C . THR B 1 106 ? 9.367 0.578 17.328 1 90.06 106 THR B C 1
ATOM 1898 O O . THR B 1 106 ? 8.227 0.174 17.094 1 90.06 106 THR B O 1
ATOM 1901 N N . ALA B 1 107 ? 10.406 -0.172 17.344 1 87.81 107 ALA B N 1
ATOM 1902 C CA . ALA B 1 107 ? 10.289 -1.617 17.172 1 87.81 107 ALA B CA 1
ATOM 1903 C C . ALA B 1 107 ? 9.469 -2.238 18.297 1 87.81 107 ALA B C 1
ATOM 1905 O O . ALA B 1 107 ? 8.711 -3.186 18.078 1 87.81 107 ALA B O 1
ATOM 1906 N N . ASP B 1 108 ? 9.602 -1.764 19.469 1 89.69 108 ASP B N 1
ATOM 1907 C CA . ASP B 1 108 ? 8.82 -2.25 20.594 1 89.69 108 ASP B CA 1
ATOM 1908 C C . ASP B 1 108 ? 7.324 -2.049 20.359 1 89.69 108 ASP B C 1
ATOM 1910 O O . ASP B 1 108 ? 6.512 -2.918 20.688 1 89.69 108 ASP B O 1
ATOM 1914 N N . ASP B 1 109 ? 6.965 -0.957 19.812 1 90.25 109 ASP B N 1
ATOM 1915 C CA . ASP B 1 109 ? 5.57 -0.713 19.453 1 90.25 109 ASP B CA 1
ATOM 1916 C C . ASP B 1 109 ? 5.066 -1.77 18.469 1 90.25 109 ASP B C 1
ATOM 1918 O O . ASP B 1 109 ? 3.977 -2.314 18.641 1 90.25 109 ASP B O 1
ATOM 1922 N N . LEU B 1 110 ? 5.902 -2.047 17.453 1 88.88 110 LEU B N 1
ATOM 1923 C CA . LEU B 1 110 ? 5.547 -3.008 16.422 1 88.88 110 LEU B CA 1
ATOM 1924 C C . LEU B 1 110 ? 5.273 -4.383 17.016 1 88.88 110 LEU B C 1
ATOM 1926 O O . LEU B 1 110 ? 4.289 -5.035 16.672 1 88.88 110 LEU B O 1
ATOM 1930 N N . ILE B 1 111 ? 6.129 -4.844 17.906 1 87.44 111 ILE B N 1
ATOM 1931 C CA . ILE B 1 111 ? 6.008 -6.16 18.531 1 87.44 111 ILE B CA 1
ATOM 1932 C C . ILE B 1 111 ? 4.73 -6.219 19.359 1 87.44 111 ILE B C 1
ATOM 1934 O O . ILE B 1 111 ? 3.992 -7.207 19.312 1 87.44 111 ILE B O 1
ATOM 1938 N N . HIS B 1 112 ? 4.473 -5.242 20.141 1 90.62 112 HIS B N 1
ATOM 1939 C CA . HIS B 1 112 ? 3.273 -5.18 20.969 1 90.62 112 HIS B CA 1
ATOM 1940 C C . HIS B 1 112 ? 2.014 -5.273 20.109 1 90.62 112 HIS B C 1
ATOM 1942 O O . HIS B 1 112 ? 1.098 -6.035 20.438 1 90.62 112 HIS B O 1
ATOM 1948 N N . TYR B 1 113 ? 2.049 -4.547 19.047 1 89.94 113 TYR B N 1
ATOM 1949 C CA . TYR B 1 113 ? 0.869 -4.531 18.188 1 89.94 113 TYR B CA 1
ATOM 1950 C C . TYR B 1 113 ? 0.701 -5.863 17.469 1 89.94 113 TYR B C 1
ATOM 1952 O O . TYR B 1 113 ? -0.421 -6.348 17.297 1 89.94 113 TYR B O 1
ATOM 1960 N N . TYR B 1 114 ? 1.783 -6.422 17.062 1 90.06 114 TYR B N 1
ATOM 1961 C CA . TYR B 1 114 ? 1.732 -7.719 16.391 1 90.06 114 TYR B CA 1
ATOM 1962 C C . TYR B 1 114 ? 1.157 -8.789 17.312 1 90.06 114 TYR B C 1
ATOM 1964 O O . TYR B 1 114 ? 0.325 -9.594 16.891 1 90.06 114 TYR B O 1
ATOM 1972 N N . THR B 1 115 ? 1.553 -8.828 18.531 1 89.38 115 THR B N 1
ATOM 1973 C CA . THR B 1 115 ? 1.089 -9.805 19.5 1 89.38 115 THR B CA 1
ATOM 1974 C C . THR B 1 115 ? -0.409 -9.656 19.75 1 89.38 115 THR B C 1
ATOM 1976 O O . THR B 1 115 ? -1.139 -10.648 19.812 1 89.38 115 THR B O 1
ATOM 1979 N N . THR B 1 116 ? -0.853 -8.438 19.891 1 91.06 116 THR B N 1
ATOM 1980 C CA . THR B 1 116 ? -2.273 -8.164 20.094 1 91.06 116 THR B CA 1
ATOM 1981 C C . THR B 1 116 ? -3.08 -8.617 18.875 1 91.06 116 THR B C 1
ATOM 1983 O O . THR B 1 116 ? -4.145 -9.227 19.031 1 91.06 116 THR B O 1
ATOM 1986 N N . TRP B 1 117 ? -2.57 -8.328 17.719 1 89.94 117 TRP B N 1
ATOM 1987 C CA . TRP B 1 117 ? -3.209 -8.711 16.469 1 89.94 117 TRP B CA 1
ATOM 1988 C C . TRP B 1 117 ? -3.328 -10.227 16.359 1 89.94 117 TRP B C 1
ATOM 1990 O O . TRP B 1 117 ? -4.383 -10.75 15.992 1 89.94 117 TRP B O 1
ATOM 2000 N N . LYS B 1 118 ? -2.273 -10.961 16.641 1 86.62 118 LYS B N 1
ATOM 2001 C CA . LYS B 1 118 ? -2.246 -12.414 16.578 1 86.62 118 LYS B CA 1
ATOM 2002 C C . LYS B 1 118 ? -3.221 -13.031 17.578 1 86.62 118 LYS B C 1
ATOM 2004 O O . LYS B 1 118 ? -3.828 -14.07 17.297 1 86.62 118 LYS B O 1
ATOM 2009 N N . GLU B 1 119 ? -3.363 -12.398 18.656 1 86.81 119 GLU B N 1
ATOM 2010 C CA . GLU B 1 119 ? -4.281 -12.883 19.688 1 86.81 119 GLU B CA 1
ATOM 2011 C C . GLU B 1 119 ? -5.734 -12.711 19.25 1 86.81 119 GLU B C 1
ATOM 2013 O O . GLU B 1 119 ? -6.574 -13.578 19.531 1 86.81 119 GLU B O 1
ATOM 2018 N N . GLU B 1 120 ? -6.074 -11.633 18.578 1 82.44 120 GLU B N 1
ATOM 2019 C CA . GLU B 1 120 ? -7.426 -11.367 18.094 1 82.44 120 GLU B CA 1
ATOM 2020 C C . GLU B 1 120 ? -7.762 -12.258 16.906 1 82.44 120 GLU B C 1
ATOM 2022 O O . GLU B 1 120 ? -8.922 -12.609 16.688 1 82.44 120 GLU B O 1
ATOM 2027 N N . SER B 1 121 ? -6.934 -12.43 15.914 1 71.69 121 SER B N 1
ATOM 2028 C CA . SER B 1 121 ? -7.148 -13.297 14.766 1 71.69 121 SER B CA 1
ATOM 2029 C C . SER B 1 121 ? -7.328 -14.75 15.195 1 71.69 121 SER B C 1
ATOM 2031 O O . SER B 1 121 ? -8.055 -15.508 14.547 1 71.69 121 SER B O 1
ATOM 2033 N N . HIS B 1 122 ? -6.535 -15.32 16.141 1 62.91 122 HIS B N 1
ATOM 2034 C CA . HIS B 1 122 ? -6.699 -16.672 16.641 1 62.91 122 HIS B CA 1
ATOM 2035 C C . HIS B 1 122 ? -8.016 -16.828 17.406 1 62.91 122 HIS B C 1
ATOM 2037 O O . HIS B 1 122 ? -8.445 -17.953 17.672 1 62.91 122 HIS B O 1
ATOM 2043 N N . GLU B 1 123 ? -8.641 -15.773 17.984 1 50.97 123 GLU B N 1
ATOM 2044 C CA . GLU B 1 123 ? -9.922 -16.047 18.625 1 50.97 123 GLU B CA 1
ATOM 2045 C C . GLU B 1 123 ? -11.039 -16.172 17.594 1 50.97 123 GLU B C 1
ATOM 2047 O O . GLU B 1 123 ? -12.125 -16.656 17.906 1 50.97 123 GLU B O 1
ATOM 2052 N N . THR B 1 124 ? -11.008 -15.648 16.344 1 40.06 124 THR B N 1
ATOM 2053 C CA . THR B 1 124 ? -12.117 -16.125 15.531 1 40.06 124 THR B CA 1
ATOM 2054 C C . THR B 1 124 ? -11.727 -17.406 14.797 1 40.06 124 THR B C 1
ATOM 2056 O O . THR B 1 124 ? -10.57 -17.578 14.406 1 40.06 124 THR B O 1
#